Protein AF-0000000085069974 (afdb_homodimer)

Structure (mmCIF, N/CA/C/O backbone):
data_AF-0000000085069974-model_v1
#
loop_
_entity.id
_entity.type
_entity.pdbx_description
1 polymer 'Uncharacterized protein'
#
loop_
_atom_site.group_PDB
_atom_site.id
_atom_site.type_symbol
_atom_site.label_atom_id
_atom_site.label_alt_id
_atom_site.label_comp_id
_atom_site.label_asym_id
_atom_site.label_entity_id
_atom_site.label_seq_id
_atom_site.pdbx_PDB_ins_code
_atom_site.Cartn_x
_atom_site.Cartn_y
_atom_site.Cartn_z
_atom_site.occupancy
_atom_site.B_iso_or_equiv
_atom_site.auth_seq_id
_atom_site.auth_comp_id
_atom_site.auth_asym_id
_atom_site.auth_atom_id
_atom_site.pdbx_PDB_model_num
ATOM 1 N N . MET A 1 1 ? -1.289 39.031 29.688 1 65.44 1 MET A N 1
ATOM 2 C CA . MET A 1 1 ? -0.227 38.031 29.734 1 65.44 1 MET A CA 1
ATOM 3 C C . MET A 1 1 ? -0.723 36.688 29.203 1 65.44 1 MET A C 1
ATOM 5 O O . MET A 1 1 ? -0.071 36.062 28.359 1 65.44 1 MET A O 1
ATOM 9 N N . GLU A 1 2 ? -1.969 36.312 29.562 1 71.94 2 GLU A N 1
ATOM 10 C CA . GLU A 1 2 ? -2.555 35.031 29.141 1 71.94 2 GLU A CA 1
ATOM 11 C C . GLU A 1 2 ? -2.896 35.062 27.656 1 71.94 2 GLU A C 1
ATOM 13 O O . GLU A 1 2 ? -2.66 34.094 26.953 1 71.94 2 GLU A O 1
ATOM 18 N N . ASN A 1 3 ? -3.197 36.219 27.156 1 76.94 3 ASN A N 1
ATOM 19 C CA . ASN A 1 3 ? -3.564 36.344 25.75 1 76.94 3 ASN A CA 1
ATOM 20 C C . ASN A 1 3 ? -2.35 36.219 24.828 1 76.94 3 ASN A C 1
ATOM 22 O O . ASN A 1 3 ? -2.43 35.625 23.766 1 76.94 3 ASN A O 1
ATOM 26 N N . THR A 1 4 ? -1.248 36.75 25.344 1 77 4 THR A N 1
ATOM 27 C CA . THR A 1 4 ? -0.024 36.688 24.547 1 77 4 THR A CA 1
ATOM 28 C C . THR A 1 4 ? 0.434 35.25 24.375 1 77 4 THR A C 1
ATOM 30 O O . THR A 1 4 ? 0.85 34.844 23.297 1 77 4 THR A O 1
ATOM 33 N N . THR A 1 5 ? 0.25 34.5 25.453 1 84.81 5 THR A N 1
ATOM 34 C CA . THR A 1 5 ? 0.654 33.094 25.422 1 84.81 5 THR A CA 1
ATOM 35 C C . THR A 1 5 ? -0.216 32.312 24.438 1 84.81 5 THR A C 1
ATOM 37 O O . THR A 1 5 ? 0.28 31.453 23.719 1 84.81 5 THR A O 1
ATOM 40 N N . MET A 1 6 ? -1.473 32.719 24.406 1 87.94 6 MET A N 1
ATOM 41 C CA . MET A 1 6 ? -2.404 32 23.516 1 87.94 6 MET A CA 1
ATOM 42 C C . MET A 1 6 ? -2.105 32.312 22.062 1 87.94 6 MET A C 1
ATOM 44 O O . MET A 1 6 ? -2.135 31.422 21.203 1 87.94 6 MET A O 1
ATOM 48 N N . ILE A 1 7 ? -1.751 33.531 21.781 1 90.56 7 ILE A N 1
ATOM 49 C CA . ILE A 1 7 ? -1.444 33.938 20.406 1 90.56 7 ILE A CA 1
ATOM 50 C C . ILE A 1 7 ? -0.107 33.344 19.984 1 90.56 7 ILE A C 1
ATOM 52 O O . ILE A 1 7 ? 0.069 32.938 18.828 1 90.56 7 ILE A O 1
ATOM 56 N N . GLU A 1 8 ? 0.816 33.25 20.906 1 89.31 8 GLU A N 1
ATOM 57 C CA . GLU A 1 8 ? 2.084 32.594 20.641 1 89.31 8 GLU A CA 1
ATOM 58 C C . GLU A 1 8 ? 1.865 31.125 20.266 1 89.31 8 GLU A C 1
ATOM 60 O O . GLU A 1 8 ? 2.547 30.594 19.391 1 89.31 8 GLU A O 1
ATOM 65 N N . ARG A 1 9 ? 0.896 30.516 20.938 1 90.88 9 ARG A N 1
ATOM 66 C CA . ARG A 1 9 ? 0.546 29.125 20.641 1 90.88 9 ARG A CA 1
ATOM 67 C C . ARG A 1 9 ? -0.002 29 19.219 1 90.88 9 ARG A C 1
ATOM 69 O O . ARG A 1 9 ? 0.338 28.062 18.5 1 90.88 9 ARG A O 1
ATOM 76 N N . ILE A 1 10 ? -0.784 29.938 18.875 1 94.5 10 ILE A N 1
ATOM 77 C CA . ILE A 1 10 ? -1.371 29.922 17.531 1 94.5 10 ILE A CA 1
ATOM 78 C C . ILE A 1 10 ? -0.278 30.125 16.5 1 94.5 10 ILE A C 1
ATOM 80 O O . ILE A 1 10 ? -0.285 29.484 15.445 1 94.5 10 ILE A O 1
ATOM 84 N N . SER A 1 11 ? 0.684 30.984 16.812 1 92.88 11 SER A N 1
ATOM 85 C CA . SER A 1 11 ? 1.822 31.203 15.93 1 92.88 11 SER A CA 1
ATOM 86 C C . SER A 1 11 ? 2.645 29.922 15.766 1 92.88 11 SER A C 1
ATOM 88 O O . SER A 1 11 ? 3.062 29.594 14.656 1 92.88 11 SER A O 1
ATOM 90 N N . LYS A 1 12 ? 2.816 29.203 16.844 1 90.06 12 LYS A N 1
ATOM 91 C CA . LYS A 1 12 ? 3.543 27.938 16.812 1 90.06 12 LYS A CA 1
ATOM 92 C C . LYS A 1 12 ? 2.785 26.906 15.984 1 90.06 12 LYS A C 1
ATOM 94 O O . LYS A 1 12 ? 3.395 26.109 15.266 1 90.06 12 LYS A O 1
ATOM 99 N N . ALA A 1 13 ? 1.479 26.922 16.141 1 93.62 13 ALA A N 1
ATOM 100 C CA . ALA A 1 13 ? 0.657 26 15.352 1 93.62 13 ALA A CA 1
ATOM 101 C C . ALA A 1 13 ? 0.791 26.297 13.867 1 93.62 13 ALA A C 1
ATOM 103 O O . ALA A 1 13 ? 0.825 25.375 13.039 1 93.62 13 ALA A O 1
ATOM 104 N N . TYR A 1 14 ? 0.871 27.594 13.484 1 95.12 14 TYR A N 1
ATOM 105 C CA . TYR A 1 14 ? 1.06 27.969 12.094 1 95.12 14 TYR A CA 1
ATOM 106 C 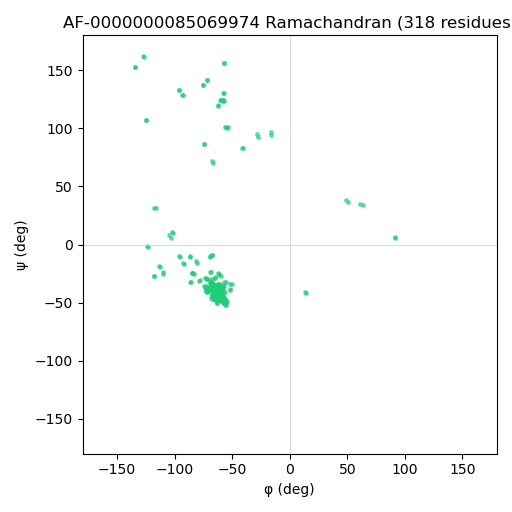C . TYR A 1 14 ? 2.367 27.391 11.547 1 95.12 14 TYR A C 1
ATOM 108 O O . TYR A 1 14 ? 2.393 26.812 10.461 1 95.12 14 TYR A O 1
ATOM 116 N N . ASP A 1 15 ? 3.424 27.562 12.305 1 93.88 15 ASP A N 1
ATOM 117 C CA . ASP A 1 15 ? 4.707 26.984 11.914 1 93.88 15 ASP A CA 1
ATOM 118 C C . ASP A 1 15 ? 4.602 25.469 11.766 1 93.88 15 ASP A C 1
ATOM 120 O O . ASP A 1 15 ? 5.215 24.875 10.875 1 93.88 15 ASP A O 1
ATOM 124 N N . GLY A 1 16 ? 3.848 24.844 12.688 1 93.75 16 GLY A N 1
ATOM 125 C CA . GLY A 1 16 ? 3.604 23.406 12.586 1 93.75 16 GLY A CA 1
ATOM 126 C C . GLY A 1 16 ? 2.941 23.016 11.281 1 93.75 16 GLY A C 1
ATOM 127 O O . GLY A 1 16 ? 3.229 21.938 10.742 1 93.75 16 GLY A O 1
ATOM 128 N N . GLU A 1 17 ? 2.029 23.812 10.75 1 96.19 17 GLU A N 1
ATOM 129 C CA . GLU A 1 17 ? 1.398 23.516 9.469 1 96.19 17 GLU A CA 1
ATOM 130 C C . GLU A 1 17 ? 2.42 23.531 8.328 1 96.19 17 GLU A C 1
ATOM 132 O O . GLU A 1 17 ? 2.402 22.656 7.461 1 96.19 17 GLU A O 1
ATOM 137 N N . ILE A 1 18 ? 3.334 24.594 8.328 1 94.38 18 ILE A N 1
ATOM 138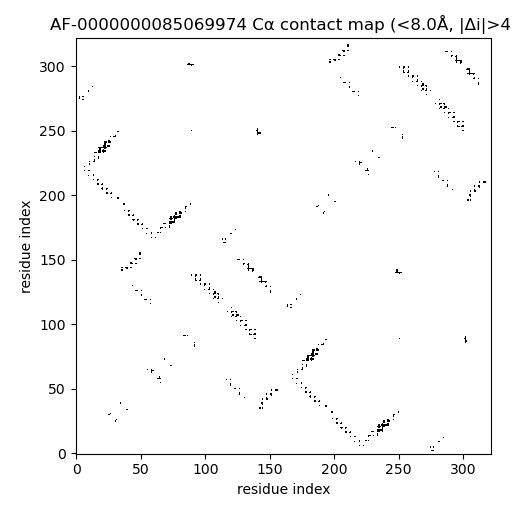 C CA . ILE A 1 18 ? 4.379 24.672 7.316 1 94.38 18 ILE A CA 1
ATOM 139 C C . ILE A 1 18 ? 5.246 23.422 7.371 1 94.38 18 ILE A C 1
ATOM 141 O O . ILE A 1 18 ? 5.559 22.828 6.332 1 94.38 18 ILE A O 1
ATOM 145 N N . TYR A 1 19 ? 5.586 22.984 8.602 1 94.19 19 TYR A N 1
ATOM 146 C CA . TYR A 1 19 ? 6.297 21.734 8.82 1 94.19 19 TYR A CA 1
ATOM 147 C C . TYR A 1 19 ? 5.52 20.562 8.234 1 94.19 19 TYR A C 1
ATOM 149 O O . TYR A 1 19 ? 6.078 19.734 7.496 1 94.19 19 TYR A O 1
ATOM 157 N N . GLY A 1 20 ? 4.207 20.469 8.586 1 94.19 20 GLY A N 1
ATOM 158 C CA . GLY A 1 20 ? 3.375 19.375 8.117 1 94.19 20 GLY A CA 1
ATOM 159 C C . GLY A 1 20 ? 3.256 19.312 6.609 1 94.19 20 GLY A C 1
ATOM 160 O O . GLY A 1 20 ? 3.316 18.234 6.016 1 94.19 20 GLY A O 1
ATOM 161 N N . ILE A 1 21 ? 3.074 20.438 5.914 1 93.5 21 ILE A N 1
ATOM 162 C CA . ILE A 1 21 ? 2.99 20.516 4.457 1 93.5 21 ILE A CA 1
ATOM 163 C C . ILE A 1 21 ? 4.246 19.906 3.838 1 93.5 21 ILE A C 1
ATOM 165 O O . ILE A 1 21 ? 4.156 19.062 2.951 1 93.5 21 ILE A O 1
ATOM 169 N N . SER A 1 22 ? 5.395 20.312 4.293 1 89.19 22 SER A N 1
ATOM 170 C CA . SER A 1 22 ? 6.648 19.812 3.752 1 89.19 22 SER A CA 1
ATOM 171 C C . SER A 1 22 ? 6.809 18.312 4.043 1 89.19 22 SER A C 1
ATOM 173 O O . SER A 1 22 ? 7.234 17.547 3.174 1 89.19 22 SER A O 1
ATOM 175 N N . PHE A 1 23 ? 6.512 17.922 5.301 1 91.06 23 PHE A N 1
ATOM 176 C CA . PHE A 1 23 ? 6.625 16.547 5.762 1 91.06 23 PHE A CA 1
ATOM 177 C C . PHE A 1 23 ? 5.82 15.602 4.863 1 91.06 23 PHE A C 1
ATOM 179 O O . PHE A 1 23 ? 6.367 14.656 4.305 1 91.06 23 PHE A O 1
ATOM 186 N N . PHE A 1 24 ? 4.516 15.93 4.566 1 85.12 24 PHE A N 1
ATOM 187 C CA . PHE A 1 24 ? 3.654 15.062 3.773 1 85.12 24 PHE A CA 1
ATOM 188 C C . PHE A 1 24 ? 3.965 15.203 2.287 1 85.12 24 PHE A C 1
ATOM 190 O O . PHE A 1 24 ? 3.83 14.25 1.524 1 85.12 24 PHE A O 1
ATOM 197 N N . SER A 1 25 ? 4.395 16.422 1.884 1 80.75 25 SER A N 1
ATOM 198 C CA . SER A 1 25 ? 4.789 16.594 0.489 1 80.75 25 SER A CA 1
ATOM 199 C C . SER A 1 25 ? 5.961 15.68 0.126 1 80.75 25 SER A C 1
ATOM 201 O O . SER A 1 25 ? 6.039 15.18 -0.997 1 80.75 25 SER A O 1
ATOM 203 N N . TYR A 1 26 ? 6.832 15.445 1.062 1 79.38 26 TYR A N 1
ATOM 204 C CA . TYR A 1 26 ? 7.949 14.547 0.8 1 79.38 26 TYR A CA 1
ATOM 205 C C . TYR A 1 26 ? 7.461 13.125 0.533 1 79.38 26 TYR A C 1
ATOM 207 O O . TYR A 1 26 ? 7.922 12.469 -0.405 1 79.38 26 TYR A O 1
ATOM 215 N N . PHE A 1 27 ? 6.59 12.688 1.394 1 76.12 27 PHE A N 1
ATOM 216 C CA . PHE A 1 27 ? 6.035 11.359 1.16 1 76.12 27 PHE A CA 1
ATOM 217 C C . PHE A 1 27 ? 5.34 11.289 -0.195 1 76.12 27 PHE A C 1
ATOM 219 O O . PHE A 1 27 ? 5.48 10.305 -0.921 1 76.12 27 PHE A O 1
ATOM 226 N N . ASP A 1 28 ? 4.5 12.328 -0.454 1 75.81 28 ASP A N 1
ATOM 227 C CA . ASP A 1 28 ? 3.771 12.367 -1.719 1 75.81 28 ASP A CA 1
ATOM 228 C C . ASP A 1 28 ? 4.719 12.188 -2.902 1 75.81 28 ASP A C 1
ATOM 230 O O . ASP A 1 28 ? 4.383 11.5 -3.873 1 75.81 28 ASP A O 1
ATOM 234 N N . LYS A 1 29 ? 5.801 12.758 -2.779 1 70.5 29 LYS A N 1
ATOM 235 C CA . LYS A 1 29 ? 6.738 12.758 -3.898 1 70.5 29 LYS A CA 1
ATOM 236 C C . LYS A 1 29 ? 7.602 11.5 -3.898 1 70.5 29 LYS A C 1
ATOM 238 O O . LYS A 1 29 ? 8.008 11.023 -4.961 1 70.5 29 LYS A O 1
ATOM 243 N N . ASN A 1 30 ? 7.824 11.078 -2.695 1 66.44 30 ASN A N 1
ATOM 244 C CA . ASN A 1 30 ? 8.914 10.109 -2.629 1 66.44 30 ASN A CA 1
ATOM 245 C C . ASN A 1 30 ? 8.43 8.75 -2.125 1 66.44 30 ASN A C 1
ATOM 247 O O . ASN A 1 30 ? 9.125 7.746 -2.266 1 66.44 30 ASN A O 1
ATOM 251 N N . TYR A 1 31 ? 7.281 9.07 -1.313 1 57.66 31 TYR A N 1
ATOM 252 C CA . TYR A 1 31 ? 6.82 7.773 -0.819 1 57.66 31 TYR A CA 1
ATOM 253 C C . TYR A 1 31 ? 6.117 6.988 -1.92 1 57.66 31 TYR A C 1
ATOM 255 O O . TYR A 1 31 ? 5.152 7.473 -2.516 1 57.66 31 TYR A O 1
ATOM 263 N N . GLN A 1 32 ? 6.633 6.395 -2.576 1 47.91 32 GLN A N 1
ATOM 264 C CA . GLN A 1 32 ? 6.031 5.477 -3.541 1 47.91 32 GLN A CA 1
ATOM 265 C C . GLN A 1 32 ? 5.336 4.316 -2.838 1 47.91 32 GLN A C 1
ATOM 267 O O . GLN A 1 32 ? 5.961 3.588 -2.062 1 47.91 32 GLN A O 1
ATOM 272 N N . LEU A 1 33 ? 4.195 4.824 -2.254 1 48.12 33 LEU A N 1
ATOM 273 C CA . LEU A 1 33 ? 3.572 3.541 -1.945 1 48.12 33 LEU A CA 1
ATOM 274 C C . LEU A 1 33 ? 4.02 2.469 -2.932 1 48.12 33 LEU A C 1
ATOM 276 O O . LEU A 1 33 ? 4.113 2.725 -4.137 1 48.12 33 LEU A O 1
ATOM 280 N N . THR A 1 34 ? 4.836 1.821 -2.688 1 41.12 34 THR A N 1
ATOM 281 C CA . THR A 1 34 ? 5.473 0.792 -3.498 1 41.12 34 THR A CA 1
ATOM 282 C C . THR A 1 34 ? 4.59 0.409 -4.684 1 41.12 34 THR A C 1
ATOM 284 O O . THR A 1 34 ? 3.416 0.078 -4.504 1 41.12 34 THR A O 1
ATOM 287 N N . ALA A 1 35 ? 4.605 0.886 -5.953 1 41.84 35 ALA A N 1
ATOM 288 C CA . ALA A 1 35 ? 4.969 0.303 -7.238 1 41.84 35 ALA A CA 1
ATOM 289 C C . ALA A 1 35 ? 5.098 -1.214 -7.141 1 41.84 35 ALA A C 1
ATOM 291 O O . ALA A 1 35 ? 4.812 -1.933 -8.102 1 41.84 35 ALA A O 1
ATOM 292 N N . SER A 1 36 ? 5.688 -1.508 -6.023 1 44.94 36 SER A N 1
ATOM 293 C CA . SER A 1 36 ? 6.012 -2.883 -5.66 1 44.94 36 SER A CA 1
ATOM 294 C C . SER A 1 36 ? 4.793 -3.789 -5.773 1 44.94 36 SER A C 1
ATOM 296 O O . SER A 1 36 ? 4.898 -4.934 -6.223 1 44.94 36 SER A O 1
ATOM 298 N N . SER A 1 37 ? 3.637 -2.998 -5.41 1 52.41 37 SER A N 1
ATOM 299 C CA . SER A 1 37 ? 2.523 -3.932 -5.535 1 52.41 37 SER A CA 1
ATOM 300 C C . SER A 1 37 ? 2.23 -4.25 -7 1 52.41 37 SER A C 1
ATOM 302 O O . SER A 1 37 ? 2.02 -5.41 -7.355 1 52.41 37 SER A O 1
ATOM 304 N N . LYS A 1 38 ? 2.312 -3.082 -7.82 1 57.41 38 LYS A N 1
ATOM 305 C CA . LYS A 1 38 ? 2.053 -3.393 -9.219 1 57.41 38 LYS A CA 1
ATOM 306 C C . LYS A 1 38 ? 3.111 -4.34 -9.781 1 57.41 38 LYS A C 1
ATOM 308 O O . LYS A 1 38 ? 2.783 -5.316 -10.453 1 57.41 38 LYS A O 1
ATOM 313 N N . THR A 1 39 ? 4.266 -3.936 -9.367 1 68 39 THR A N 1
ATOM 314 C CA . THR A 1 39 ? 5.309 -4.824 -9.875 1 68 39 THR A CA 1
ATOM 315 C C . THR A 1 39 ? 5.227 -6.191 -9.203 1 68 39 THR A C 1
ATOM 317 O O . THR A 1 39 ? 5.598 -7.203 -9.797 1 68 39 THR A O 1
ATOM 320 N N . LEU A 1 40 ? 4.66 -6.188 -8.086 1 80.19 40 LEU A N 1
ATOM 321 C CA . LEU A 1 40 ? 4.531 -7.457 -7.375 1 80.19 40 LEU A CA 1
ATOM 322 C C . LEU A 1 40 ? 3.572 -8.391 -8.102 1 80.19 40 LEU A C 1
ATOM 324 O O . LEU A 1 40 ? 3.904 -9.547 -8.359 1 80.19 40 LEU A O 1
ATOM 328 N N . TRP A 1 41 ? 2.396 -7.816 -8.492 1 82.62 41 TRP A N 1
ATOM 329 C CA . TRP A 1 41 ? 1.426 -8.641 -9.195 1 82.62 41 TRP A CA 1
ATOM 330 C C . TRP A 1 41 ? 1.985 -9.117 -10.531 1 82.62 41 TRP A C 1
ATOM 332 O O . TRP A 1 41 ? 1.84 -10.289 -10.891 1 82.62 41 TRP A O 1
ATOM 342 N N . GLU A 1 42 ? 2.67 -8.203 -11.148 1 82.38 42 GLU A N 1
ATOM 343 C CA . GLU A 1 42 ? 3.281 -8.562 -12.422 1 82.38 42 GLU A CA 1
ATOM 344 C C . GLU A 1 42 ? 4.316 -9.672 -12.25 1 82.38 42 GLU A C 1
ATOM 346 O O . GLU A 1 42 ? 4.383 -10.602 -13.062 1 82.38 42 GLU A O 1
ATOM 351 N N . THR A 1 43 ? 5.078 -9.578 -11.258 1 86.69 43 THR A N 1
ATOM 352 C CA . THR A 1 43 ? 6.105 -10.578 -11 1 86.69 43 THR A CA 1
ATOM 353 C C . THR A 1 43 ? 5.48 -11.914 -10.602 1 86.69 43 THR A C 1
ATOM 355 O O . THR A 1 43 ? 5.957 -12.977 -11 1 86.69 43 THR A O 1
ATOM 358 N N . LEU A 1 44 ? 4.391 -11.859 -9.82 1 91.38 44 LEU A N 1
ATOM 359 C CA . LEU A 1 44 ? 3.66 -13.07 -9.461 1 91.38 44 LEU A CA 1
ATOM 360 C C . LEU A 1 44 ? 3.105 -13.758 -10.703 1 91.38 44 LEU A C 1
ATOM 362 O O . LEU A 1 44 ? 3.213 -14.977 -10.844 1 91.38 44 LEU A O 1
ATOM 366 N N . ILE A 1 45 ? 2.574 -12.992 -11.617 1 89.88 45 ILE A N 1
ATOM 367 C CA . ILE A 1 45 ? 2.068 -13.516 -12.875 1 89.88 45 ILE A CA 1
ATOM 368 C C . ILE A 1 45 ? 3.209 -14.156 -13.664 1 89.88 45 ILE A C 1
ATOM 370 O O . ILE A 1 45 ? 3.049 -15.25 -14.227 1 89.88 45 ILE A O 1
ATOM 374 N N . GLN A 1 46 ? 4.332 -13.562 -13.641 1 90.25 46 GLN A N 1
ATOM 375 C CA . GLN A 1 46 ? 5.492 -14.086 -14.359 1 90.25 46 GLN A CA 1
ATOM 376 C C . GLN A 1 46 ? 5.953 -15.414 -13.766 1 90.25 46 GLN A C 1
ATOM 378 O O . GLN A 1 46 ? 6.336 -16.328 -14.5 1 90.25 46 GLN A O 1
ATOM 383 N N . VAL A 1 47 ? 5.945 -15.555 -12.477 1 94.06 47 VAL A N 1
ATOM 384 C CA . VAL A 1 47 ? 6.312 -16.812 -11.82 1 94.06 47 VAL A CA 1
ATOM 385 C C . VAL A 1 47 ? 5.375 -17.922 -12.281 1 94.06 47 VAL A C 1
ATOM 387 O O . VAL A 1 47 ? 5.828 -19.016 -12.648 1 94.06 47 VAL A O 1
ATOM 390 N N . GLU A 1 48 ? 4.059 -17.625 -12.297 1 94.38 48 GLU A N 1
ATOM 391 C CA . GLU A 1 48 ? 3.086 -18.625 -12.734 1 94.38 48 GLU A CA 1
ATOM 392 C C . GLU A 1 48 ? 3.289 -18.984 -14.203 1 94.38 48 GLU A C 1
ATOM 394 O O . GLU A 1 48 ? 3.271 -20.172 -14.57 1 94.38 48 GLU A O 1
ATOM 399 N N . THR A 1 49 ? 3.494 -18.016 -14.992 1 92.62 49 THR A N 1
ATOM 400 C CA . THR A 1 49 ? 3.648 -18.219 -16.422 1 92.62 49 THR A CA 1
ATOM 401 C C . THR A 1 49 ? 4.906 -19.031 -16.719 1 92.62 49 THR A C 1
ATOM 403 O O . THR A 1 49 ? 4.859 -19.984 -17.5 1 92.62 49 THR A O 1
ATOM 406 N N . LEU A 1 50 ? 6.004 -18.656 -16.109 1 93.69 50 LEU A N 1
ATOM 407 C CA . LEU A 1 50 ? 7.262 -19.375 -16.281 1 93.69 50 LEU A CA 1
ATOM 408 C C . LEU A 1 50 ? 7.113 -20.828 -15.852 1 93.69 50 LEU A C 1
ATOM 410 O O . LEU A 1 50 ? 7.586 -21.734 -16.547 1 93.69 50 LEU A O 1
ATOM 414 N N . THR A 1 51 ? 6.457 -21.078 -14.703 1 96.38 51 THR A N 1
ATOM 415 C CA . THR A 1 51 ? 6.273 -22.438 -14.195 1 96.38 51 THR A CA 1
ATOM 416 C C . THR A 1 51 ? 5.43 -23.266 -15.156 1 96.38 51 THR A C 1
ATOM 418 O O . THR A 1 51 ? 5.773 -24.406 -15.461 1 96.38 51 THR A O 1
ATOM 421 N N . ALA A 1 52 ? 4.332 -22.688 -15.703 1 94.31 52 ALA A N 1
ATOM 422 C CA . ALA A 1 52 ? 3.514 -23.391 -16.703 1 94.31 52 ALA A CA 1
ATOM 423 C C . ALA A 1 52 ? 4.34 -23.781 -17.922 1 94.31 52 ALA A C 1
ATOM 425 O O . ALA A 1 52 ? 4.309 -24.922 -18.359 1 94.31 52 ALA A O 1
ATOM 426 N N . ASP A 1 53 ? 5.082 -22.797 -18.375 1 92.62 53 ASP A N 1
ATOM 427 C CA . ASP A 1 53 ? 5.914 -23.016 -19.562 1 92.62 53 ASP A CA 1
ATOM 428 C C . ASP A 1 53 ? 6.895 -24.172 -19.344 1 92.62 53 ASP A C 1
ATOM 430 O O . ASP A 1 53 ? 7.117 -24.984 -20.234 1 92.62 53 ASP A O 1
ATOM 434 N N . LEU A 1 54 ? 7.469 -24.266 -18.141 1 95.12 54 LEU A N 1
ATOM 435 C CA . LEU A 1 54 ? 8.508 -25.234 -17.844 1 95.12 54 LEU A CA 1
ATOM 436 C C . LEU A 1 54 ? 7.906 -26.609 -17.531 1 95.12 54 LEU A C 1
ATOM 438 O O . LEU A 1 54 ? 8.609 -27.609 -17.562 1 95.12 54 LEU A O 1
ATOM 442 N N . ILE A 1 55 ? 6.562 -26.641 -17.281 1 94.94 55 ILE A N 1
ATOM 443 C CA . ILE A 1 55 ? 5.871 -27.891 -17.031 1 94.94 55 ILE A CA 1
ATOM 444 C C . ILE A 1 55 ? 5.488 -28.531 -18.375 1 94.94 55 ILE A C 1
ATOM 446 O O . ILE A 1 55 ? 5.438 -29.766 -18.484 1 94.94 55 ILE A O 1
ATOM 450 N N . GLU A 1 56 ? 5.352 -27.766 -19.406 1 92.69 56 GLU A N 1
ATOM 451 C CA . GLU A 1 56 ? 4.781 -28.203 -20.672 1 92.69 56 GLU A CA 1
ATOM 452 C C . GLU A 1 56 ? 5.629 -29.297 -21.312 1 92.69 56 GLU A C 1
ATOM 454 O O . GLU A 1 56 ? 5.098 -30.312 -21.781 1 92.69 56 GLU A O 1
ATOM 459 N N . PRO A 1 57 ? 7 -29.203 -21.328 1 94.44 57 PRO A N 1
ATOM 460 C CA . PRO A 1 57 ? 7.801 -30.266 -21.938 1 94.44 57 PRO A CA 1
ATOM 461 C C . PRO A 1 57 ? 7.574 -31.625 -21.281 1 94.44 57 PRO A C 1
ATOM 463 O O . PRO A 1 57 ? 7.559 -32.656 -21.969 1 94.44 57 PRO A O 1
ATOM 466 N N . THR A 1 58 ? 7.375 -31.656 -19.938 1 93.38 58 THR A N 1
ATOM 467 C CA . THR A 1 58 ? 7.105 -32.906 -19.25 1 93.38 58 THR A CA 1
ATOM 468 C C . THR A 1 58 ? 5.766 -33.5 -19.688 1 93.38 58 THR A C 1
ATOM 470 O O . THR A 1 58 ? 5.66 -34.688 -19.953 1 93.38 58 THR A O 1
ATOM 473 N N . LEU A 1 59 ? 4.719 -32.688 -19.812 1 93.25 59 LEU A N 1
ATOM 474 C CA . LEU A 1 59 ? 3.412 -33.156 -20.25 1 93.25 59 LEU A CA 1
ATOM 475 C C . LEU A 1 59 ? 3.473 -33.656 -21.703 1 93.25 59 LEU A C 1
ATOM 477 O O . LEU A 1 59 ? 2.902 -34.719 -22.016 1 93.25 59 LEU A O 1
ATOM 481 N N . ASN A 1 60 ? 4.207 -32.938 -22.531 1 93.5 60 ASN A N 1
ATOM 482 C CA . ASN A 1 60 ? 4.379 -33.344 -23.922 1 93.5 60 ASN A CA 1
ATOM 483 C C . ASN A 1 60 ? 5.078 -34.688 -24.016 1 93.5 60 ASN A C 1
ATOM 485 O O . ASN A 1 60 ? 4.652 -35.562 -24.781 1 93.5 60 ASN A O 1
ATOM 489 N N . SER A 1 61 ? 6.199 -34.906 -23.266 1 95.5 61 SER A N 1
ATOM 490 C CA . SER A 1 61 ? 6.98 -36.125 -23.328 1 95.5 61 SER A CA 1
ATOM 491 C C . SER A 1 61 ? 6.148 -37.344 -22.922 1 95.5 61 SER A C 1
ATOM 493 O O . SER A 1 61 ? 6.395 -38.469 -23.375 1 95.5 61 SER A O 1
ATOM 495 N N . HIS A 1 62 ? 5.137 -37.094 -22.125 1 93.56 62 HIS A N 1
ATOM 496 C CA . HIS A 1 62 ? 4.281 -38.188 -21.656 1 93.56 62 HIS A CA 1
ATOM 497 C C . HIS A 1 62 ? 2.951 -38.188 -22.391 1 93.56 62 HIS A C 1
ATOM 499 O O . HIS A 1 62 ? 2.027 -38.906 -22.016 1 93.56 62 HIS A O 1
ATOM 505 N N . GLN A 1 63 ? 2.822 -37.344 -23.422 1 93.81 63 GLN A N 1
ATOM 506 C CA . GLN A 1 63 ? 1.67 -37.281 -24.312 1 93.81 63 GLN A CA 1
ATOM 507 C C . GLN A 1 63 ? 0.396 -36.938 -23.547 1 93.81 63 GLN A C 1
ATOM 509 O O . GLN A 1 63 ? -0.656 -37.531 -23.781 1 93.81 63 GLN A O 1
ATOM 514 N N . VAL A 1 64 ? 0.549 -36.094 -22.516 1 89.94 64 VAL A N 1
ATOM 515 C CA . VAL A 1 64 ? -0.591 -35.594 -21.766 1 89.94 64 VAL A CA 1
ATOM 516 C C . VAL A 1 64 ? -1.048 -34.25 -22.344 1 89.94 64 VAL A C 1
ATOM 518 O O . VAL A 1 64 ? -0.239 -33.344 -22.531 1 89.94 64 VAL A O 1
ATOM 521 N N . GLN A 1 65 ? -2.365 -34.125 -22.656 1 91.31 65 GLN A N 1
ATOM 522 C CA . GLN A 1 65 ? -2.93 -32.906 -23.203 1 91.31 65 GLN A CA 1
ATOM 523 C C . GLN A 1 65 ? -3.08 -31.844 -22.109 1 91.31 65 GLN A C 1
ATOM 525 O O . GLN A 1 65 ? -3.426 -32.156 -20.969 1 91.31 65 GLN A O 1
ATOM 530 N N . TYR A 1 66 ? -2.74 -30.672 -22.422 1 91.25 66 TYR A N 1
ATOM 531 C CA . TYR A 1 66 ? -2.93 -29.531 -21.547 1 91.25 66 TYR A CA 1
ATOM 532 C C . TYR A 1 66 ? -3.52 -28.344 -22.312 1 91.25 66 TYR A C 1
ATOM 534 O O . TYR A 1 66 ? -3.467 -28.312 -23.547 1 91.25 66 TYR A O 1
ATOM 542 N N . ASP A 1 67 ? -4.258 -27.469 -21.594 1 90.81 67 ASP A N 1
ATOM 543 C CA . ASP A 1 67 ? -4.93 -26.312 -22.188 1 90.81 67 ASP A CA 1
ATOM 544 C C . ASP A 1 67 ? -4.512 -25.016 -21.484 1 90.81 67 ASP A C 1
ATOM 546 O O . ASP A 1 67 ? -4.934 -24.766 -20.359 1 90.81 67 ASP A O 1
ATOM 550 N N . SER A 1 68 ? -3.689 -24.203 -22.172 1 89.5 68 SER A N 1
ATOM 551 C CA . SER A 1 68 ? -3.24 -22.922 -21.625 1 89.5 68 SER A CA 1
ATOM 552 C C . SER A 1 68 ? -4.387 -21.922 -21.547 1 89.5 68 SER A C 1
ATOM 554 O O . SER A 1 68 ? -4.266 -20.891 -20.891 1 89.5 68 SER A O 1
ATOM 556 N N . ASN A 1 69 ? -5.508 -22.234 -22.125 1 88.88 69 ASN A N 1
ATOM 557 C CA . ASN A 1 69 ? -6.711 -21.406 -22.078 1 88.88 69 ASN A CA 1
ATOM 558 C C . ASN A 1 69 ? -7.859 -22.125 -21.391 1 88.88 69 ASN A C 1
ATOM 560 O O . ASN A 1 69 ? -9.008 -22.031 -21.828 1 88.88 69 ASN A O 1
ATOM 564 N N . ASN A 1 70 ? -7.508 -22.969 -20.453 1 90.38 70 ASN A N 1
ATOM 565 C CA . ASN A 1 70 ? -8.523 -23.672 -19.672 1 90.38 70 ASN A CA 1
ATOM 566 C C . ASN A 1 70 ? -9.484 -22.688 -19 1 90.38 70 ASN A C 1
ATOM 568 O O . ASN A 1 70 ? -9.156 -22.094 -17.984 1 90.38 70 ASN A O 1
ATOM 572 N N . ALA A 1 71 ? -10.688 -22.5 -19.562 1 88.75 71 ALA A N 1
ATOM 573 C CA . ALA A 1 71 ? -11.672 -21.5 -19.141 1 88.75 71 ALA A CA 1
ATOM 574 C C . ALA A 1 71 ? -12.102 -21.719 -17.688 1 88.75 71 ALA A C 1
ATOM 576 O O . ALA A 1 71 ? -12.367 -20.766 -16.969 1 88.75 71 ALA A O 1
ATOM 577 N N . LEU A 1 72 ? -12.164 -22.984 -17.297 1 91.31 72 LEU A N 1
ATOM 578 C CA . LEU A 1 72 ? -12.562 -23.281 -15.93 1 91.31 72 LEU A CA 1
ATOM 579 C C . LEU A 1 72 ? -11.57 -22.703 -14.93 1 91.31 72 LEU A C 1
ATOM 581 O O . LEU A 1 72 ? -11.961 -22.094 -13.93 1 91.31 72 LEU A O 1
ATOM 585 N N . MET A 1 73 ? -10.25 -22.906 -15.18 1 90.94 73 MET A N 1
ATOM 586 C CA . MET A 1 73 ? -9.203 -22.422 -14.281 1 90.94 73 MET A CA 1
ATOM 587 C C . MET A 1 73 ? -9.117 -20.891 -14.328 1 90.94 73 MET A C 1
ATOM 589 O O . MET A 1 73 ? -8.938 -20.25 -13.297 1 90.94 73 MET A O 1
ATOM 593 N N . ILE A 1 74 ? -9.281 -20.297 -15.539 1 89.75 74 ILE A N 1
ATOM 594 C CA . ILE A 1 74 ? -9.242 -18.859 -15.703 1 89.75 74 ILE A CA 1
ATOM 595 C C . ILE A 1 74 ? -10.398 -18.219 -14.93 1 89.75 74 ILE A C 1
ATOM 597 O O . ILE A 1 74 ? -10.188 -17.297 -14.141 1 89.75 74 ILE A O 1
ATOM 601 N N . ASN A 1 75 ? -11.578 -18.734 -15.062 1 88.19 75 ASN A N 1
ATOM 602 C CA . ASN A 1 75 ? -12.742 -18.188 -14.375 1 88.19 75 ASN A CA 1
ATOM 603 C C . ASN A 1 75 ? -12.641 -18.344 -12.867 1 88.19 75 ASN A C 1
ATOM 605 O O . ASN A 1 75 ? -12.984 -17.438 -12.109 1 88.19 75 ASN A O 1
ATOM 609 N N . LYS A 1 76 ? -12.219 -19.484 -12.461 1 90 76 LYS A N 1
ATOM 610 C CA . LYS A 1 76 ? -12.07 -19.734 -11.023 1 90 76 LYS A CA 1
ATOM 611 C C . LYS A 1 76 ? -11.062 -18.766 -10.406 1 90 76 LYS A C 1
ATOM 613 O O . LYS A 1 76 ? -11.289 -18.234 -9.32 1 90 76 LYS A O 1
ATOM 618 N N . GLY A 1 77 ? -9.828 -18.578 -11.117 1 90 77 GLY A N 1
ATOM 619 C CA . GLY A 1 77 ? -8.82 -17.656 -10.633 1 90 77 GLY A CA 1
ATOM 620 C C . GLY A 1 77 ? -9.336 -16.234 -10.469 1 90 77 GLY A C 1
ATOM 621 O O . GLY A 1 77 ? -9.133 -15.617 -9.422 1 90 77 GLY A O 1
ATOM 622 N N . SER A 1 78 ? -10.039 -15.734 -11.43 1 85.38 78 SER A N 1
ATOM 623 C CA . SER A 1 78 ? -10.586 -14.383 -11.383 1 85.38 78 SER A CA 1
ATOM 624 C C . SER A 1 78 ? -11.641 -14.242 -10.297 1 85.38 78 SER A C 1
ATOM 626 O O . SER A 1 78 ? -11.648 -13.266 -9.547 1 85.38 78 SER A O 1
ATOM 628 N N . LYS A 1 79 ? -12.555 -15.195 -10.188 1 85.81 79 LYS A N 1
ATOM 629 C CA . LYS A 1 79 ? -13.633 -15.172 -9.203 1 85.81 79 LYS A CA 1
ATOM 630 C C . LYS A 1 79 ? -13.078 -15.172 -7.785 1 85.81 79 LYS A C 1
ATOM 632 O O . LYS A 1 79 ? -13.562 -14.438 -6.922 1 85.81 79 LYS A O 1
ATOM 637 N N . ASP A 1 80 ? -12.109 -16 -7.531 1 88 80 ASP A N 1
ATOM 638 C CA . ASP A 1 80 ? -11.531 -16.062 -6.195 1 88 80 ASP A CA 1
ATOM 639 C C . ASP A 1 80 ? -10.812 -14.766 -5.84 1 88 80 ASP A C 1
ATOM 641 O O . ASP A 1 80 ? -10.891 -14.297 -4.703 1 88 80 ASP A O 1
ATOM 645 N N . ALA A 1 81 ? -10.055 -14.148 -6.848 1 87 81 ALA A N 1
ATOM 646 C CA . ALA A 1 81 ? -9.383 -12.875 -6.605 1 87 81 ALA A CA 1
ATOM 647 C C . ALA A 1 81 ? -10.391 -11.781 -6.262 1 87 81 ALA A C 1
ATOM 649 O O . ALA A 1 81 ? -10.133 -10.93 -5.406 1 87 81 ALA A O 1
ATOM 650 N N . GLN A 1 82 ? -11.547 -11.789 -6.879 1 79.81 82 GLN A N 1
ATOM 651 C CA . GLN A 1 82 ? -12.586 -10.789 -6.68 1 79.81 82 GLN A CA 1
ATOM 652 C C . GLN A 1 82 ? -13.07 -10.773 -5.234 1 79.81 82 GLN A C 1
ATOM 654 O O . GLN A 1 82 ? -13.5 -9.734 -4.727 1 79.81 82 GLN A O 1
ATOM 659 N N . LYS A 1 83 ? -12.938 -11.875 -4.59 1 84.56 83 LYS A N 1
ATOM 660 C CA . LYS A 1 83 ? -13.375 -11.992 -3.203 1 84.56 83 LYS A CA 1
ATOM 661 C C . LYS A 1 83 ? -12.555 -11.086 -2.289 1 84.56 83 LYS A C 1
ATOM 663 O O . LYS A 1 83 ? -13.039 -10.633 -1.252 1 84.56 83 LYS A O 1
ATOM 668 N N . TRP A 1 84 ? -11.328 -10.859 -2.713 1 82.94 84 TRP A N 1
ATOM 669 C CA . TRP A 1 84 ? -10.438 -10.234 -1.745 1 82.94 84 TRP A CA 1
ATOM 670 C C . TRP A 1 84 ? -9.844 -8.945 -2.307 1 82.94 84 TRP A C 1
ATOM 672 O O . TRP A 1 84 ? -9.117 -8.234 -1.611 1 82.94 84 TRP A O 1
ATOM 682 N N . CYS A 1 85 ? -10.188 -8.609 -3.57 1 75.44 85 CYS A N 1
ATOM 683 C CA . CYS A 1 85 ? -9.547 -7.488 -4.254 1 75.44 85 CYS A CA 1
ATOM 684 C C . CYS A 1 85 ? -9.93 -6.168 -3.6 1 75.44 85 CYS A C 1
ATOM 686 O O . CYS A 1 85 ? -9.312 -5.133 -3.875 1 75.44 85 CYS A O 1
ATOM 688 N N . HIS A 1 86 ? -10.875 -6.164 -2.691 1 69.06 86 HIS A N 1
ATOM 689 C CA . HIS A 1 86 ? -11.32 -4.953 -2.006 1 69.06 86 HIS A CA 1
ATOM 690 C C . HIS A 1 86 ? -10.617 -4.789 -0.665 1 69.06 86 HIS A C 1
ATOM 692 O O . HIS A 1 86 ? -10.727 -3.746 -0.021 1 69.06 86 HIS A O 1
ATOM 698 N N . LEU A 1 87 ? -9.906 -5.82 -0.24 1 68.81 87 LEU A N 1
ATOM 699 C CA . LEU A 1 87 ? -9.281 -5.805 1.078 1 68.81 87 LEU A CA 1
ATOM 700 C C . LEU A 1 87 ? -8.094 -4.848 1.106 1 68.81 87 LEU A C 1
ATOM 702 O O . LEU A 1 87 ? -7.348 -4.746 0.128 1 68.81 87 LEU A O 1
ATOM 706 N N . PRO A 1 88 ? -7.984 -4.145 2.307 1 67.19 88 PRO A N 1
ATOM 707 C CA . PRO A 1 88 ? -6.723 -3.422 2.48 1 67.19 88 PRO A CA 1
ATOM 708 C C . PRO A 1 88 ? -5.504 -4.332 2.385 1 67.19 88 PRO A C 1
ATOM 710 O O . PRO A 1 88 ? -5.598 -5.531 2.67 1 67.19 88 PRO A O 1
ATOM 713 N N . TRP A 1 89 ? -4.457 -3.828 2.082 1 71.12 89 TRP A N 1
ATOM 714 C CA . TRP A 1 89 ? -3.256 -4.586 1.751 1 71.12 89 TRP A CA 1
ATOM 715 C C . TRP A 1 89 ? -2.885 -5.539 2.881 1 71.12 89 TRP A C 1
ATOM 717 O O . TRP A 1 89 ? -2.65 -6.727 2.648 1 71.12 89 TRP A O 1
ATOM 727 N N . ALA A 1 90 ? -2.889 -5.004 4.117 1 69.38 90 ALA A N 1
ATOM 728 C CA . ALA A 1 90 ? -2.48 -5.836 5.246 1 69.38 90 ALA A CA 1
ATOM 729 C C . ALA A 1 90 ? -3.396 -7.043 5.398 1 69.38 90 ALA A C 1
ATOM 731 O O . ALA A 1 90 ? -2.928 -8.164 5.617 1 69.38 90 ALA A O 1
ATOM 732 N N . GLU A 1 91 ? -4.664 -6.867 5.211 1 76.88 91 GLU A N 1
ATOM 733 C CA . GLU A 1 91 ? -5.633 -7.957 5.305 1 76.88 91 GLU A CA 1
ATOM 734 C C . GLU A 1 91 ? -5.531 -8.891 4.105 1 76.88 91 GLU 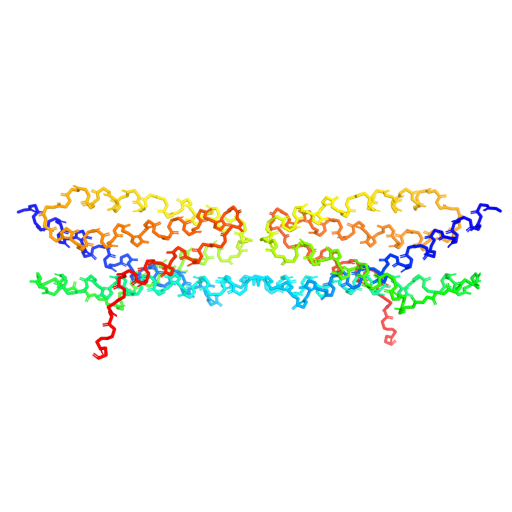A C 1
ATOM 736 O O . GLU A 1 91 ? -5.633 -10.109 4.254 1 76.88 91 GLU A O 1
ATOM 741 N N . LEU A 1 92 ? -5.332 -8.281 2.947 1 82.38 92 LEU A N 1
ATOM 742 C CA . LEU A 1 92 ? -5.184 -9.078 1.734 1 82.38 92 LEU A CA 1
ATOM 743 C C . LEU A 1 92 ? -3.975 -10 1.837 1 82.38 92 LEU A C 1
ATOM 745 O O . LEU A 1 92 ? -4.082 -11.195 1.566 1 82.38 92 LEU A O 1
ATOM 749 N N . VAL A 1 93 ? -2.85 -9.391 2.303 1 84 93 VAL A N 1
ATOM 750 C CA . VAL A 1 93 ? -1.618 -10.164 2.385 1 84 93 VAL A CA 1
ATOM 751 C C . VAL A 1 93 ? -1.794 -11.312 3.383 1 84 93 VAL A C 1
ATOM 753 O O . VAL A 1 93 ? -1.398 -12.445 3.111 1 84 93 VAL A O 1
ATOM 756 N N . GLU A 1 94 ? -2.426 -11.047 4.496 1 85.31 94 GLU A N 1
ATOM 757 C CA . GLU A 1 94 ? -2.697 -12.102 5.473 1 85.31 94 GLU A CA 1
ATOM 758 C C . GLU A 1 94 ? -3.566 -13.195 4.871 1 85.31 94 GLU A C 1
ATOM 760 O O . GLU A 1 94 ? -3.301 -14.383 5.07 1 85.31 94 GLU A O 1
ATOM 765 N N . THR A 1 95 ? -4.566 -12.82 4.156 1 89.25 95 THR A N 1
ATOM 766 C CA . THR A 1 95 ? -5.465 -13.766 3.492 1 89.25 95 THR A CA 1
ATOM 767 C C . THR A 1 95 ? -4.699 -14.617 2.484 1 89.25 95 THR A C 1
ATOM 769 O O . THR A 1 95 ? -4.848 -15.844 2.463 1 89.25 95 THR A O 1
ATOM 772 N N . LEU A 1 96 ? -3.838 -13.977 1.679 1 92.81 96 LEU A N 1
ATOM 773 C CA . LEU A 1 96 ? -3.084 -14.672 0.64 1 92.81 96 LEU A CA 1
ATOM 774 C C . LEU A 1 96 ? -2.064 -15.625 1.253 1 92.81 96 LEU A C 1
ATOM 776 O O . LEU A 1 96 ? -1.858 -16.734 0.747 1 92.81 96 LEU A O 1
ATOM 780 N N . VAL A 1 97 ? -1.428 -15.234 2.398 1 93 97 VAL A N 1
ATOM 781 C CA . VAL A 1 97 ? -0.503 -16.125 3.088 1 93 97 VAL A CA 1
ATOM 782 C C . VAL A 1 97 ? -1.231 -17.406 3.508 1 93 97 VAL A C 1
ATOM 784 O O . VAL A 1 97 ? -0.768 -18.516 3.227 1 93 97 VAL A O 1
ATOM 787 N N . ASN A 1 98 ? -2.383 -17.234 4.082 1 93.25 98 ASN A N 1
ATOM 788 C CA . ASN A 1 98 ? -3.158 -18.359 4.57 1 93.25 98 ASN A CA 1
ATOM 789 C C . ASN A 1 98 ? -3.686 -19.219 3.422 1 93.25 98 ASN A C 1
ATOM 791 O O . ASN A 1 98 ? -3.803 -20.438 3.555 1 93.25 98 ASN A O 1
ATOM 795 N N . TRP A 1 99 ? -3.979 -18.578 2.342 1 92 99 TRP A N 1
ATOM 796 C CA . TRP A 1 99 ? -4.523 -19.234 1.164 1 92 99 TRP A CA 1
ATOM 797 C C . TRP A 1 99 ? -3.453 -20.062 0.458 1 92 99 TRP A C 1
ATOM 799 O O . TRP A 1 99 ? -3.727 -21.156 -0.028 1 92 99 TRP A O 1
ATOM 809 N N . VAL A 1 100 ? -2.209 -19.578 0.396 1 94.19 100 VAL A N 1
ATOM 810 C CA . VAL A 1 100 ? -1.121 -20.188 -0.358 1 94.19 100 VAL A CA 1
ATOM 811 C C . VAL A 1 100 ? -0.47 -21.281 0.477 1 94.19 100 VAL A C 1
ATOM 813 O O . VAL A 1 100 ? 0.05 -22.266 -0.068 1 94.19 100 VAL A O 1
ATOM 816 N N . GLU A 1 101 ? -0.538 -21.25 1.807 1 94.31 101 GLU A N 1
ATOM 817 C CA . GLU A 1 101 ? 0.231 -22.109 2.703 1 94.31 101 GLU A CA 1
ATOM 818 C C . GLU A 1 101 ? -0.077 -23.578 2.457 1 94.31 101 GLU A C 1
ATOM 820 O O . GLU A 1 101 ? 0.836 -24.391 2.32 1 94.31 101 GLU A O 1
ATOM 825 N N . PRO A 1 102 ? -1.324 -23.984 2.336 1 94.69 102 PRO A N 1
ATOM 826 C CA . PRO A 1 102 ? -1.58 -25.406 2.113 1 94.69 102 PRO A CA 1
ATOM 827 C C . PRO A 1 102 ? -1.021 -25.906 0.784 1 94.69 102 PRO A C 1
ATOM 829 O O . PRO A 1 102 ? -0.608 -27.062 0.679 1 94.69 102 PRO A O 1
ATOM 832 N N . TYR A 1 103 ? -1.023 -25.125 -0.237 1 94 103 TYR A N 1
ATOM 833 C CA . TYR A 1 103 ? -0.471 -25.531 -1.527 1 94 103 TYR A CA 1
ATOM 834 C C . TYR A 1 103 ? 1.047 -25.641 -1.459 1 94 103 TYR A C 1
ATOM 836 O O . TYR A 1 103 ? 1.639 -26.516 -2.096 1 94 103 TYR A O 1
ATOM 844 N N . GLU A 1 104 ? 1.69 -24.734 -0.692 1 96.38 104 GLU A N 1
ATOM 845 C CA . GLU A 1 104 ? 3.133 -24.844 -0.49 1 96.38 104 GLU A CA 1
ATOM 846 C C . GLU A 1 104 ? 3.502 -26.172 0.149 1 96.38 104 GLU A C 1
ATOM 848 O O . GLU A 1 104 ? 4.406 -26.859 -0.326 1 96.38 104 GLU A O 1
ATOM 853 N N . LYS A 1 105 ? 2.779 -26.578 1.174 1 94.75 105 LYS A N 1
ATOM 854 C CA . LYS A 1 105 ? 3.025 -27.859 1.854 1 94.75 105 LYS A CA 1
ATOM 855 C C . LYS A 1 105 ? 2.756 -29.031 0.926 1 94.75 105 LYS A C 1
ATOM 857 O O . LYS A 1 105 ? 3.547 -29.984 0.867 1 94.75 105 LYS A O 1
ATOM 862 N N . LYS A 1 106 ? 1.671 -28.969 0.172 1 95.38 106 LYS A N 1
ATOM 863 C CA . LYS A 1 106 ? 1.28 -30.047 -0.746 1 95.38 106 LYS A CA 1
ATOM 864 C C . LYS A 1 106 ? 2.355 -30.281 -1.804 1 95.38 106 LYS A C 1
ATOM 866 O O . LYS A 1 106 ? 2.768 -31.422 -2.035 1 95.38 106 LYS A O 1
ATOM 871 N N . TYR A 1 107 ? 2.85 -29.219 -2.426 1 95.94 107 TYR A N 1
ATOM 872 C CA . TYR A 1 107 ? 3.785 -29.359 -3.535 1 95.94 107 TYR A CA 1
ATOM 873 C C . TYR A 1 107 ? 5.16 -29.781 -3.033 1 95.94 107 TYR A C 1
ATOM 875 O O . TYR A 1 107 ? 5.883 -30.516 -3.721 1 95.94 107 TYR A O 1
ATOM 883 N N . ARG A 1 108 ? 5.492 -29.391 -1.776 1 96.25 108 ARG A N 1
ATOM 884 C CA . ARG A 1 108 ? 6.723 -29.891 -1.182 1 96.25 108 ARG A CA 1
ATOM 885 C C . ARG A 1 108 ? 6.629 -31.391 -0.932 1 96.25 108 ARG A C 1
ATOM 887 O O . ARG A 1 108 ? 7.578 -32.125 -1.191 1 96.25 108 ARG A O 1
ATOM 894 N N . CYS A 1 109 ? 5.473 -31.828 -0.483 1 95.12 109 CYS A N 1
ATOM 895 C CA . CYS A 1 109 ? 5.25 -33.25 -0.292 1 95.12 109 CYS A CA 1
ATOM 896 C C . CYS A 1 109 ? 5.328 -34 -1.617 1 95.12 109 CYS A C 1
ATOM 898 O O . CYS A 1 109 ? 5.957 -35.062 -1.703 1 95.12 109 CYS A O 1
ATOM 900 N N . TRP A 1 110 ? 4.695 -33.438 -2.688 1 94.62 110 TRP A N 1
ATOM 901 C CA . TRP A 1 110 ? 4.754 -34.062 -4.012 1 94.62 110 TRP A CA 1
ATOM 902 C C . TRP A 1 110 ? 6.199 -34.219 -4.465 1 94.62 110 TRP A C 1
ATOM 904 O O . TRP A 1 110 ? 6.559 -35.25 -5.031 1 94.62 110 TRP A O 1
ATOM 914 N N . ALA A 1 111 ? 7 -33.188 -4.207 1 95.12 111 ALA A N 1
ATOM 915 C CA . ALA A 1 111 ? 8.406 -33.25 -4.605 1 95.12 111 ALA A CA 1
ATOM 916 C C . ALA A 1 111 ? 9.156 -34.344 -3.84 1 95.12 111 ALA A C 1
ATOM 918 O O . ALA A 1 111 ? 9.977 -35.062 -4.414 1 95.12 111 ALA A O 1
ATOM 919 N N . ASP A 1 112 ? 8.867 -34.5 -2.551 1 94.38 112 ASP A N 1
ATOM 920 C CA . ASP A 1 112 ? 9.516 -35.5 -1.709 1 94.38 112 ASP A CA 1
ATOM 921 C C . ASP A 1 112 ? 9.141 -36.938 -2.146 1 94.38 112 ASP A C 1
ATOM 923 O O . ASP A 1 112 ? 9.945 -37.844 -2.039 1 94.38 112 ASP A O 1
ATOM 927 N N . GLU A 1 113 ? 8 -37.094 -2.666 1 93.12 113 GLU A N 1
ATOM 928 C CA . GLU A 1 113 ? 7.465 -38.406 -3.021 1 93.12 113 GLU A CA 1
ATOM 929 C C . GLU A 1 113 ? 7.805 -38.75 -4.465 1 93.12 113 GLU A C 1
ATOM 931 O O . GLU A 1 113 ? 7.668 -39.906 -4.871 1 93.12 113 GLU A O 1
ATOM 936 N N . ALA A 1 114 ? 8.195 -37.656 -5.207 1 92.56 114 ALA A N 1
ATOM 937 C CA . ALA A 1 114 ? 8.406 -37.844 -6.641 1 92.56 114 ALA A CA 1
ATOM 938 C C . ALA A 1 114 ? 9.453 -38.938 -6.898 1 92.56 114 ALA A C 1
ATOM 940 O O . ALA A 1 114 ? 10.516 -38.938 -6.277 1 92.56 114 ALA A O 1
ATOM 941 N N . ARG A 1 115 ? 9.203 -39.906 -7.742 1 91.94 115 ARG A N 1
ATOM 942 C CA . ARG A 1 115 ? 10.117 -40.969 -8.148 1 91.94 115 ARG A CA 1
ATOM 943 C C . ARG A 1 115 ? 10.555 -40.781 -9.602 1 91.94 115 ARG A C 1
ATOM 945 O O . ARG A 1 115 ? 11.594 -41.312 -10.008 1 91.94 115 ARG A O 1
ATOM 952 N N . ILE A 1 116 ? 9.75 -40.125 -10.367 1 91.75 116 ILE A N 1
ATOM 953 C CA . ILE A 1 116 ? 10.062 -39.75 -11.734 1 91.75 116 ILE A CA 1
ATOM 954 C C . ILE A 1 116 ? 9.859 -38.25 -11.906 1 91.75 116 ILE A C 1
ATOM 956 O O . ILE A 1 116 ? 9.18 -37.594 -11.094 1 91.75 116 ILE A O 1
ATOM 960 N N . GLU A 1 117 ? 10.438 -37.625 -12.969 1 94.19 117 GLU A N 1
ATOM 961 C CA . GLU A 1 117 ? 10.281 -36.219 -13.266 1 94.19 117 GLU A CA 1
ATOM 962 C C . GLU A 1 117 ? 10.562 -35.344 -12.039 1 94.19 117 GLU A C 1
ATOM 964 O O . GLU A 1 117 ? 9.805 -34.406 -11.734 1 94.19 117 GLU A O 1
ATOM 969 N N . THR A 1 118 ? 11.531 -35.781 -11.266 1 95.25 118 THR A N 1
ATOM 970 C CA . THR A 1 118 ? 11.867 -35.125 -9.992 1 95.25 118 THR A CA 1
ATOM 971 C C . THR A 1 118 ? 12.172 -33.656 -10.188 1 95.25 118 THR A C 1
ATOM 973 O O . THR A 1 118 ? 11.844 -32.844 -9.328 1 95.25 118 THR A O 1
ATOM 976 N N . ASP A 1 119 ? 12.734 -33.344 -11.352 1 95.81 119 ASP A N 1
ATOM 977 C CA . ASP A 1 119 ? 13.055 -31.938 -11.625 1 95.81 119 ASP A CA 1
ATOM 978 C C . ASP A 1 119 ? 11.781 -31.109 -11.789 1 95.81 119 ASP A C 1
ATOM 980 O O . ASP A 1 119 ? 11.719 -29.969 -11.32 1 95.81 119 ASP A O 1
ATOM 984 N N . THR A 1 120 ? 10.805 -31.703 -12.453 1 96.25 120 THR A N 1
ATOM 985 C CA . THR A 1 120 ? 9.531 -31.016 -12.641 1 96.25 120 THR A CA 1
ATOM 986 C C . THR A 1 120 ? 8.82 -30.812 -11.305 1 96.25 120 THR A C 1
ATOM 988 O O . THR A 1 120 ? 8.289 -29.734 -11.039 1 96.25 120 THR A O 1
ATOM 991 N N . PHE A 1 121 ? 8.82 -31.812 -10.477 1 96.25 121 PHE A N 1
ATOM 992 C CA . PHE A 1 121 ? 8.203 -31.688 -9.164 1 96.25 121 PHE A CA 1
ATOM 993 C C . PHE A 1 121 ? 8.945 -30.656 -8.312 1 96.25 121 PHE A C 1
ATOM 995 O O . PHE A 1 121 ? 8.328 -29.922 -7.547 1 96.25 121 PHE A O 1
ATOM 1002 N N . ARG A 1 122 ? 10.242 -30.625 -8.438 1 97.06 122 ARG A N 1
ATOM 1003 C CA . ARG A 1 122 ? 11.031 -29.625 -7.723 1 97.06 122 ARG A CA 1
ATOM 1004 C C . ARG A 1 122 ? 10.672 -28.219 -8.188 1 97.06 122 ARG A C 1
ATOM 1006 O O . ARG A 1 122 ? 10.523 -27.312 -7.371 1 97.06 122 ARG A O 1
ATOM 1013 N N . LEU A 1 123 ? 10.516 -28 -9.477 1 97.19 123 LEU A N 1
ATOM 1014 C CA . LEU A 1 123 ? 10.086 -26.734 -10.047 1 97.19 123 LEU A CA 1
ATOM 1015 C C . LEU A 1 123 ? 8.742 -26.297 -9.453 1 97.19 123 LEU A C 1
ATOM 1017 O O . LEU A 1 123 ? 8.594 -25.156 -9.031 1 97.19 123 LEU A O 1
ATOM 1021 N N . ILE A 1 124 ? 7.797 -27.266 -9.438 1 97.19 124 ILE A N 1
ATOM 1022 C CA . ILE A 1 124 ? 6.453 -27 -8.938 1 97.19 124 ILE A CA 1
ATOM 1023 C C . ILE A 1 124 ? 6.52 -26.609 -7.461 1 97.19 124 ILE A C 1
ATOM 1025 O O . ILE A 1 124 ? 5.891 -25.625 -7.043 1 97.19 124 ILE A O 1
ATOM 1029 N N . ALA A 1 125 ? 7.301 -27.312 -6.711 1 97.44 125 ALA A N 1
ATOM 1030 C CA . ALA A 1 125 ? 7.449 -27.031 -5.285 1 97.44 125 ALA A CA 1
ATOM 1031 C C . ALA A 1 125 ? 8.148 -25.688 -5.07 1 97.44 125 ALA A C 1
ATOM 1033 O O . ALA A 1 125 ? 7.719 -24.875 -4.246 1 97.44 125 ALA A O 1
ATOM 1034 N N . ASP A 1 126 ? 9.188 -25.422 -5.824 1 97.81 126 ASP A N 1
ATOM 1035 C CA . ASP A 1 126 ? 9.992 -24.219 -5.66 1 97.81 126 ASP A CA 1
ATOM 1036 C C . ASP A 1 126 ? 9.172 -22.969 -5.965 1 97.81 126 ASP A C 1
ATOM 1038 O O . ASP A 1 126 ? 9.32 -21.938 -5.293 1 97.81 126 ASP A O 1
ATOM 1042 N N . HIS A 1 127 ? 8.344 -22.969 -7.027 1 97.44 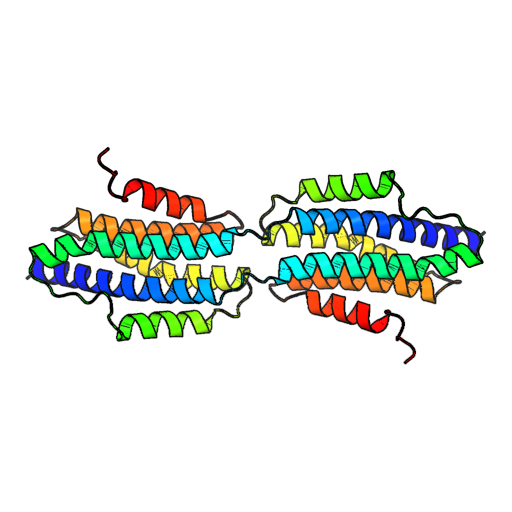127 HIS A N 1
ATOM 1043 C CA . HIS A 1 127 ? 7.574 -21.781 -7.355 1 97.44 127 HIS A CA 1
ATOM 1044 C C . HIS A 1 127 ? 6.57 -21.453 -6.258 1 97.44 127 HIS A C 1
ATOM 1046 O O . HIS A 1 127 ? 6.379 -20.281 -5.918 1 97.44 127 HIS A O 1
ATOM 1052 N N . GLU A 1 128 ? 5.914 -22.531 -5.707 1 97.31 128 GLU A N 1
ATOM 1053 C CA . GLU A 1 128 ? 4.926 -22.297 -4.66 1 97.31 128 GLU A CA 1
ATOM 1054 C C . GLU A 1 128 ? 5.59 -21.781 -3.383 1 97.31 128 GLU A C 1
ATOM 1056 O O . GLU A 1 128 ? 5.039 -20.922 -2.688 1 97.31 128 GLU A O 1
ATOM 1061 N N . THR A 1 129 ? 6.793 -22.328 -3.107 1 97.62 129 THR A N 1
ATOM 1062 C CA . THR A 1 129 ? 7.559 -21.828 -1.974 1 97.62 129 THR A CA 1
ATOM 1063 C C . THR A 1 129 ? 7.914 -20.359 -2.172 1 97.62 129 THR A C 1
ATOM 1065 O O . THR A 1 129 ? 7.816 -19.562 -1.238 1 97.62 129 THR A O 1
ATOM 1068 N N . ALA A 1 130 ? 8.352 -19.953 -3.348 1 96.81 130 ALA A N 1
ATOM 1069 C CA . ALA A 1 130 ? 8.672 -18.562 -3.641 1 96.81 130 ALA A CA 1
ATOM 1070 C C . ALA A 1 130 ? 7.465 -17.656 -3.414 1 96.81 130 ALA A C 1
ATOM 1072 O O . ALA A 1 130 ? 7.59 -16.578 -2.83 1 96.81 130 ALA A O 1
ATOM 1073 N N . ILE A 1 131 ? 6.234 -18.047 -3.865 1 96.12 131 ILE A N 1
ATOM 1074 C CA . ILE A 1 131 ? 5.012 -17.266 -3.709 1 96.12 131 ILE A CA 1
ATOM 1075 C C . ILE A 1 131 ? 4.66 -17.156 -2.227 1 96.12 131 ILE A C 1
ATOM 1077 O O . ILE A 1 131 ? 4.352 -16.062 -1.739 1 96.12 131 ILE A O 1
ATOM 1081 N N . TYR A 1 132 ? 4.785 -18.219 -1.497 1 96.56 132 TYR A N 1
ATOM 1082 C CA . TYR A 1 132 ? 4.48 -18.25 -0.07 1 96.56 132 TYR A CA 1
ATOM 1083 C C . TYR A 1 132 ? 5.41 -17.312 0.698 1 96.56 132 TYR A C 1
ATOM 1085 O O . TYR A 1 132 ? 4.957 -16.484 1.497 1 96.56 132 TYR A O 1
ATOM 1093 N N . GLU A 1 133 ? 6.688 -17.469 0.445 1 95.56 133 GLU A N 1
ATOM 1094 C CA . GLU A 1 133 ? 7.676 -16.641 1.137 1 95.56 133 GLU A CA 1
ATOM 1095 C C . GLU A 1 133 ? 7.539 -15.18 0.756 1 95.56 133 GLU A C 1
ATOM 1097 O O . GLU A 1 133 ? 7.785 -14.289 1.578 1 95.56 133 GLU A O 1
ATOM 1102 N N . CYS A 1 134 ? 7.184 -14.906 -0.486 1 92.44 134 CYS A N 1
ATOM 1103 C CA . CYS A 1 134 ? 6.91 -13.539 -0.919 1 92.44 134 CYS A CA 1
ATOM 1104 C C . CYS A 1 134 ? 5.832 -12.898 -0.054 1 92.44 134 CYS A C 1
ATOM 1106 O O . CYS A 1 134 ? 6.031 -11.812 0.495 1 92.44 134 CYS A O 1
ATOM 1108 N N . PHE A 1 135 ? 4.703 -13.609 0.077 1 91.06 135 PHE A N 1
ATOM 1109 C CA . PHE A 1 135 ? 3.594 -13.039 0.827 1 91.06 135 PHE A CA 1
ATOM 1110 C C . PHE A 1 135 ? 3.93 -12.953 2.311 1 91.06 135 PHE A C 1
ATOM 1112 O O . PHE A 1 135 ? 3.5 -12.023 2.998 1 91.06 135 PHE A O 1
ATOM 1119 N N . LYS A 1 136 ? 4.742 -13.898 2.846 1 89.81 136 LYS A N 1
ATOM 1120 C CA . LYS A 1 136 ? 5.195 -13.797 4.23 1 89.81 136 LYS A CA 1
ATOM 1121 C C . LYS A 1 136 ? 6.047 -12.547 4.441 1 89.81 136 LYS A C 1
ATOM 1123 O O . LYS A 1 136 ? 5.93 -11.883 5.469 1 89.81 136 LYS A O 1
ATOM 1128 N N . ALA A 1 137 ? 6.887 -12.281 3.475 1 82.69 137 ALA A N 1
ATOM 1129 C CA . ALA A 1 137 ? 7.691 -11.062 3.545 1 82.69 137 ALA A CA 1
ATOM 1130 C C . ALA A 1 137 ? 6.809 -9.82 3.514 1 82.69 137 ALA A C 1
ATOM 1132 O O . ALA A 1 137 ? 6.965 -8.922 4.34 1 82.69 137 ALA A O 1
ATOM 1133 N N . GLU A 1 138 ? 5.832 -9.766 2.572 1 79.06 138 GLU A N 1
ATOM 1134 C CA . GLU A 1 138 ? 4.91 -8.641 2.459 1 79.06 138 GLU A CA 1
ATOM 1135 C C . GLU A 1 138 ? 4.141 -8.422 3.758 1 79.06 138 GLU A C 1
ATOM 1137 O O . GLU A 1 138 ? 3.83 -7.285 4.121 1 79.06 138 GLU A O 1
ATOM 1142 N N . LYS A 1 139 ? 3.854 -9.516 4.379 1 79 139 LYS A N 1
ATOM 1143 C CA . LYS A 1 139 ? 3.084 -9.469 5.617 1 79 139 LYS A CA 1
ATOM 1144 C C . LYS A 1 139 ? 3.828 -8.68 6.691 1 79 139 LYS A C 1
ATOM 1146 O O . LYS A 1 139 ? 3.207 -7.984 7.504 1 79 139 LYS A O 1
ATOM 1151 N N . VAL A 1 140 ? 5.086 -8.805 6.648 1 72 140 VAL A N 1
ATOM 1152 C CA . VAL A 1 140 ? 5.848 -8.125 7.695 1 72 140 VAL A CA 1
ATOM 1153 C C . VAL A 1 140 ? 6.461 -6.844 7.137 1 72 140 VAL A C 1
ATOM 1155 O O . VAL A 1 140 ? 7.379 -6.273 7.738 1 72 140 VAL A O 1
ATOM 1158 N N . GLY A 1 141 ? 6.066 -6.477 5.988 1 65.25 141 GLY A N 1
ATOM 1159 C CA . GLY A 1 141 ? 6.43 -5.172 5.465 1 65.25 141 GLY A CA 1
ATOM 1160 C C . GLY A 1 141 ? 7.711 -5.191 4.652 1 65.25 141 GLY A C 1
ATOM 1161 O O . GLY A 1 141 ? 8.281 -4.137 4.359 1 65.25 141 GLY A O 1
ATOM 1162 N N . ILE A 1 142 ? 8.227 -6.391 4.426 1 65 142 ILE A N 1
ATOM 1163 C CA . ILE A 1 142 ? 9.391 -6.547 3.559 1 65 142 ILE A CA 1
ATOM 1164 C C . ILE A 1 142 ? 8.938 -6.918 2.148 1 65 142 ILE A C 1
ATOM 1166 O O . ILE A 1 142 ? 8.039 -7.738 1.975 1 65 142 ILE A O 1
ATOM 1170 N N . SER A 1 143 ? 9.516 -6.227 1.207 1 72.06 143 SER A N 1
ATOM 1171 C CA . SER A 1 143 ? 9.133 -6.539 -0.166 1 72.06 143 SER A CA 1
ATOM 1172 C C . SER A 1 143 ? 9.406 -8.008 -0.495 1 72.06 143 SER A C 1
ATOM 1174 O O . SER A 1 143 ? 10.539 -8.469 -0.397 1 72.06 143 SER A O 1
ATOM 1176 N N . GLY A 1 144 ? 8.406 -8.633 -0.899 1 82.06 144 GLY A N 1
ATOM 1177 C CA . GLY A 1 144 ? 8.539 -10.023 -1.277 1 82.06 144 GLY A CA 1
ATOM 1178 C C . GLY A 1 144 ? 8.961 -10.219 -2.723 1 82.06 144 GLY A C 1
ATOM 1179 O O . GLY A 1 144 ? 9.359 -11.312 -3.121 1 82.06 144 GLY A O 1
ATOM 1180 N N . GLU A 1 145 ? 8.953 -9.211 -3.471 1 82.56 145 GLU A N 1
ATOM 1181 C CA . GLU A 1 145 ? 9.195 -9.32 -4.906 1 82.56 145 GLU A CA 1
ATOM 1182 C C . GLU A 1 145 ? 10.586 -9.875 -5.191 1 82.56 145 GLU A C 1
ATOM 1184 O O . GLU A 1 145 ? 10.773 -10.617 -6.16 1 82.56 145 GLU A O 1
ATOM 1189 N N . THR A 1 146 ? 11.5 -9.516 -4.383 1 83.31 146 THR A N 1
ATOM 1190 C CA . THR A 1 146 ? 12.867 -9.977 -4.594 1 83.31 146 THR A CA 1
ATOM 1191 C C . THR A 1 146 ? 12.938 -11.5 -4.559 1 83.31 146 THR A C 1
ATOM 1193 O O . THR A 1 146 ? 13.719 -12.109 -5.289 1 83.31 146 THR A O 1
ATOM 1196 N N . ILE A 1 147 ? 12.188 -12.172 -3.771 1 91.25 147 ILE A N 1
ATOM 1197 C CA . ILE A 1 147 ? 12.141 -13.625 -3.672 1 91.25 147 ILE A CA 1
ATOM 1198 C C . ILE A 1 147 ? 11.633 -14.219 -4.984 1 91.25 147 ILE A C 1
ATOM 1200 O O . ILE A 1 147 ? 12.18 -15.203 -5.484 1 91.25 147 ILE A O 1
ATOM 1204 N N . LEU A 1 148 ? 10.602 -13.586 -5.559 1 92.31 148 LEU A N 1
ATOM 1205 C CA . LEU A 1 148 ? 10.047 -14.023 -6.832 1 92.31 148 LEU A CA 1
ATOM 1206 C C . LEU A 1 148 ? 11.062 -13.859 -7.957 1 92.31 148 LEU A C 1
ATOM 1208 O O . LEU A 1 148 ? 11.203 -14.742 -8.805 1 92.31 148 LEU A O 1
ATOM 1212 N N . LEU A 1 149 ? 11.734 -12.789 -7.895 1 88.56 149 LEU A N 1
ATOM 1213 C CA . LEU A 1 149 ? 12.727 -12.508 -8.922 1 88.56 149 LEU A CA 1
ATOM 1214 C C . LEU A 1 149 ? 13.875 -13.508 -8.852 1 88.56 149 LEU A C 1
ATOM 1216 O O . LEU A 1 149 ? 14.43 -13.898 -9.883 1 88.56 149 LEU A O 1
ATOM 1220 N N . GLU A 1 150 ? 14.211 -13.938 -7.684 1 92.75 150 GLU A N 1
ATOM 1221 C CA . GLU A 1 150 ? 15.234 -14.969 -7.535 1 92.75 150 GLU A CA 1
ATOM 1222 C C . GLU A 1 150 ? 14.781 -16.281 -8.156 1 92.75 150 GLU A C 1
ATOM 1224 O O . GLU A 1 150 ? 15.57 -16.984 -8.805 1 92.75 150 GLU A O 1
ATOM 1229 N N . PHE A 1 151 ? 13.555 -16.594 -7.914 1 97.19 151 PHE A N 1
ATOM 1230 C CA . PHE A 1 151 ? 13 -17.781 -8.555 1 97.19 151 PHE A CA 1
ATOM 1231 C C . PHE A 1 151 ? 13.086 -17.672 -10.07 1 97.19 151 PHE A C 1
ATOM 1233 O O . PHE A 1 151 ? 13.5 -18.625 -10.742 1 97.19 151 PHE A O 1
ATOM 1240 N N . ILE A 1 152 ? 12.672 -16.562 -10.617 1 93.19 152 ILE A N 1
ATOM 1241 C CA . ILE A 1 152 ? 12.656 -16.359 -12.062 1 93.19 152 ILE A CA 1
ATOM 1242 C C . ILE A 1 152 ? 14.078 -16.469 -12.617 1 93.19 152 ILE A C 1
ATOM 1244 O O . ILE A 1 152 ? 14.297 -17.156 -13.625 1 93.19 152 ILE A O 1
ATOM 1248 N N . ARG A 1 153 ? 14.977 -15.914 -11.922 1 92.38 153 ARG A N 1
ATOM 1249 C CA . ARG A 1 153 ? 16.359 -15.961 -12.367 1 92.38 153 ARG A CA 1
ATOM 1250 C C . ARG A 1 153 ? 16.891 -17.391 -12.383 1 92.38 153 ARG A C 1
ATOM 1252 O O . ARG A 1 153 ? 17.625 -17.781 -13.289 1 92.38 153 ARG A O 1
ATOM 1259 N N . LYS A 1 154 ? 16.531 -18.141 -11.438 1 95.62 154 LYS A N 1
ATOM 1260 C CA . LYS A 1 154 ? 16.984 -19.531 -11.289 1 95.62 154 LYS A CA 1
ATOM 1261 C C . LYS A 1 154 ? 16.453 -20.406 -12.422 1 95.62 154 LYS A C 1
ATOM 1263 O O . LYS A 1 154 ? 17.141 -21.297 -12.906 1 95.62 154 LYS A O 1
ATOM 1268 N N . TYR A 1 155 ? 15.219 -20.078 -12.852 1 95.56 155 TYR A N 1
ATOM 1269 C CA . TYR A 1 155 ? 14.562 -21.078 -13.695 1 95.56 155 TYR A CA 1
ATOM 1270 C C . TYR A 1 155 ? 14.391 -20.547 -15.117 1 95.56 155 TYR A C 1
ATOM 1272 O O . TYR A 1 155 ? 14.125 -21.328 -16.047 1 95.56 155 TYR A O 1
ATOM 1280 N N . GLU A 1 156 ? 14.477 -19.234 -15.25 1 91.5 156 GLU A N 1
ATOM 1281 C CA . GLU A 1 156 ? 14.336 -18.703 -16.594 1 91.5 156 GLU A CA 1
ATOM 1282 C C . GLU A 1 156 ? 15.414 -19.25 -17.531 1 91.5 156 GLU A C 1
ATOM 1284 O O . GLU A 1 156 ? 16.594 -19.234 -17.188 1 91.5 156 GLU A O 1
ATOM 1289 N N . PRO A 1 157 ? 15.008 -19.812 -18.562 1 82.56 157 PRO A N 1
ATOM 1290 C CA . PRO A 1 157 ? 16.031 -20.312 -19.484 1 82.56 157 PRO A CA 1
ATOM 1291 C C . PRO A 1 157 ? 16.969 -19.203 -19.984 1 82.56 157 PRO A C 1
ATOM 1293 O O . PRO A 1 157 ? 16.531 -18.078 -20.203 1 82.56 157 PRO A O 1
ATOM 1296 N N . LYS A 1 158 ? 18.312 -19.297 -19.812 1 72.75 158 LYS A N 1
ATOM 1297 C CA . LYS A 1 158 ? 19.312 -18.328 -20.25 1 72.75 158 LYS A CA 1
ATOM 1298 C C . LYS A 1 158 ? 19.312 -18.188 -21.781 1 72.75 158 LYS A C 1
ATOM 1300 O O . LYS A 1 158 ? 19.109 -19.172 -22.5 1 72.75 158 LYS A O 1
ATOM 1305 N N . ARG A 1 159 ? 19.031 -16.875 -22.234 1 54.78 159 ARG A N 1
ATOM 1306 C CA . ARG A 1 159 ? 19.203 -16.641 -23.656 1 54.78 159 ARG A CA 1
ATOM 1307 C C . ARG A 1 159 ? 20.594 -17.047 -24.125 1 54.78 159 ARG A C 1
ATOM 1309 O O . ARG A 1 159 ? 21.594 -16.75 -23.453 1 54.78 159 ARG A O 1
ATOM 1316 N N . SER A 1 160 ? 20.609 -18.109 -24.672 1 37.91 160 SER A N 1
ATOM 1317 C CA . SER A 1 160 ? 21.844 -18.375 -25.406 1 37.91 160 SER A CA 1
ATOM 1318 C C . SER A 1 160 ? 22.328 -17.141 -26.141 1 37.91 160 SER A C 1
ATOM 1320 O O . SER A 1 160 ? 21.578 -16.547 -26.922 1 37.91 160 SER A O 1
ATOM 1322 N N . SER A 1 161 ? 23.031 -16.25 -25.453 1 33.25 161 SER A N 1
ATOM 1323 C CA . SER A 1 161 ? 23.797 -15.453 -26.422 1 33.25 161 SER A CA 1
ATOM 1324 C C . SER A 1 161 ? 24.453 -16.344 -27.469 1 33.25 161 SER A C 1
ATOM 1326 O O . SER A 1 161 ? 24.859 -17.469 -27.188 1 33.25 161 SER A O 1
ATOM 1328 N N . MET B 1 1 ? 1.688 -47.844 -12.609 1 65.31 1 MET B N 1
ATOM 1329 C CA . MET B 1 1 ? 0.595 -47.25 -11.844 1 65.31 1 MET B CA 1
ATOM 1330 C C . MET B 1 1 ? 1.068 -46 -11.078 1 65.31 1 MET B C 1
ATOM 1332 O O . MET B 1 1 ? 0.432 -44.969 -11.141 1 65.31 1 MET B O 1
ATOM 1336 N N . GLU B 1 2 ? 2.281 -46.094 -10.508 1 72.12 2 GLU B N 1
ATOM 1337 C CA . GLU B 1 2 ? 2.84 -45 -9.734 1 72.12 2 GLU B CA 1
ATOM 1338 C C . GLU B 1 2 ? 3.242 -43.844 -10.641 1 72.12 2 GLU B C 1
ATOM 1340 O O . GLU B 1 2 ? 2.996 -42.656 -10.32 1 72.12 2 GLU B O 1
ATOM 1345 N N . ASN B 1 3 ? 3.604 -44.125 -11.852 1 76.88 3 ASN B N 1
ATOM 1346 C CA . ASN B 1 3 ? 4.035 -43.125 -12.805 1 76.88 3 ASN B CA 1
ATOM 1347 C C . ASN B 1 3 ? 2.852 -42.312 -13.32 1 76.88 3 ASN B C 1
ATOM 1349 O O . ASN B 1 3 ? 2.957 -41.094 -13.484 1 76.88 3 ASN B O 1
ATOM 1353 N N . THR B 1 4 ? 1.744 -43 -13.477 1 76.94 4 THR B N 1
ATOM 1354 C CA . THR B 1 4 ? 0.553 -42.312 -13.977 1 76.94 4 THR B CA 1
ATOM 1355 C C . THR B 1 4 ? 0.054 -41.312 -12.961 1 76.94 4 THR B C 1
ATOM 1357 O O . THR B 1 4 ? -0.325 -40.188 -13.336 1 76.94 4 THR B O 1
ATOM 1360 N N . THR B 1 5 ? 0.167 -41.688 -11.711 1 84.88 5 THR B N 1
ATOM 1361 C CA . THR B 1 5 ? -0.283 -40.781 -10.656 1 84.88 5 THR B CA 1
ATOM 1362 C C . THR B 1 5 ? 0.605 -39.531 -10.578 1 84.88 5 THR B C 1
ATOM 1364 O O . THR B 1 5 ? 0.115 -38.438 -10.359 1 84.88 5 THR B O 1
ATOM 1367 N N . MET B 1 6 ? 1.871 -39.781 -10.852 1 88.06 6 MET B N 1
ATOM 1368 C CA . MET B 1 6 ? 2.818 -38.688 -10.789 1 88.06 6 MET B CA 1
ATOM 1369 C C . MET B 1 6 ? 2.592 -37.688 -11.945 1 88.06 6 MET B C 1
ATOM 1371 O O . MET B 1 6 ? 2.625 -36.5 -11.758 1 88.06 6 MET B O 1
ATOM 1375 N N . ILE B 1 7 ? 2.297 -38.219 -13.102 1 90.69 7 ILE B N 1
ATOM 1376 C CA . ILE B 1 7 ? 2.068 -37.375 -14.266 1 90.69 7 ILE B CA 1
ATOM 1377 C C . ILE B 1 7 ? 0.733 -36.656 -14.125 1 90.69 7 ILE B C 1
ATOM 1379 O O . ILE B 1 7 ? 0.598 -35.5 -14.547 1 90.69 7 ILE B O 1
ATOM 1383 N N . GLU B 1 8 ? -0.23 -37.344 -13.555 1 89.56 8 GLU B N 1
ATOM 1384 C CA . GLU B 1 8 ? -1.504 -36.688 -13.266 1 89.56 8 GLU B CA 1
ATOM 1385 C C . GLU B 1 8 ? -1.316 -35.5 -12.328 1 89.56 8 GLU B C 1
ATOM 1387 O O . GLU B 1 8 ? -1.972 -34.469 -12.492 1 89.56 8 GLU B O 1
ATOM 1392 N N . ARG B 1 9 ? -0.406 -35.656 -11.367 1 90.75 9 ARG B N 1
ATOM 1393 C CA . ARG B 1 9 ? -0.089 -34.562 -10.445 1 90.75 9 ARG B CA 1
ATOM 1394 C C . ARG B 1 9 ? 0.523 -33.375 -11.18 1 90.75 9 ARG B C 1
ATOM 1396 O O . ARG B 1 9 ? 0.186 -32.25 -10.898 1 90.75 9 ARG B O 1
ATOM 1403 N N . ILE B 1 10 ? 1.352 -33.719 -12.094 1 94.44 10 ILE B N 1
ATOM 1404 C CA . ILE B 1 10 ? 1.998 -32.656 -12.867 1 94.44 10 ILE B CA 1
ATOM 1405 C C . ILE B 1 10 ? 0.961 -31.938 -13.734 1 94.44 10 ILE B C 1
ATOM 1407 O O . ILE B 1 10 ? 0.994 -30.719 -13.867 1 94.44 10 ILE B O 1
ATOM 1411 N N . SER B 1 11 ? 0.01 -32.688 -14.258 1 92.81 11 SER B N 1
ATOM 1412 C CA . SER B 1 11 ? -1.079 -32.125 -15.031 1 92.81 11 SER B CA 1
ATOM 1413 C C . SER B 1 11 ? -1.933 -31.188 -14.18 1 92.81 11 SER B C 1
ATOM 1415 O O . SER B 1 11 ? -2.307 -30.094 -14.617 1 92.81 11 SER B O 1
ATOM 1417 N N . LYS B 1 12 ? -2.18 -31.594 -12.953 1 90.06 12 LYS B N 1
ATOM 1418 C CA . LYS B 1 12 ? -2.943 -30.766 -12.023 1 90.06 12 LYS B CA 1
ATOM 1419 C C . LYS B 1 12 ? -2.184 -29.5 -11.664 1 90.06 12 LYS B C 1
ATOM 1421 O O . LYS B 1 12 ? -2.783 -28.422 -11.523 1 90.06 12 LYS B O 1
ATOM 1426 N N . ALA B 1 13 ? -0.891 -29.656 -11.516 1 93.69 13 ALA B N 1
ATOM 1427 C CA . ALA B 1 13 ? -0.063 -28.484 -11.242 1 93.69 13 ALA B CA 1
ATOM 1428 C C . ALA B 1 13 ? -0.118 -27.484 -12.398 1 93.69 13 ALA B C 1
ATOM 1430 O O . ALA B 1 13 ? -0.147 -26.281 -12.18 1 93.69 13 ALA B O 1
ATOM 1431 N N . TYR B 1 14 ? -0.137 -27.984 -13.641 1 95.19 14 TYR B N 1
ATOM 1432 C CA . TYR B 1 14 ? -0.247 -27.109 -14.805 1 95.19 14 TYR B CA 1
ATOM 1433 C C . TYR B 1 14 ? -1.546 -26.312 -14.773 1 95.19 14 TYR B C 1
ATOM 1435 O O . TYR B 1 14 ? -1.54 -25.094 -14.977 1 95.19 14 TYR B O 1
ATOM 1443 N N . ASP B 1 15 ? -2.635 -26.984 -14.484 1 93.88 15 ASP B N 1
ATOM 1444 C CA . ASP B 1 15 ? -3.914 -26.297 -14.336 1 93.88 15 ASP B CA 1
ATOM 1445 C C . ASP B 1 15 ? -3.854 -25.25 -13.227 1 93.88 15 ASP B C 1
ATOM 1447 O O . ASP B 1 15 ? -4.445 -24.172 -13.352 1 93.88 15 ASP B O 1
ATOM 1451 N N . GLY B 1 16 ? -3.16 -25.609 -12.141 1 93.75 16 GLY B N 1
ATOM 1452 C CA . GLY B 1 16 ? -2.955 -24.656 -11.062 1 93.75 16 GLY B CA 1
ATOM 1453 C C . GLY B 1 16 ? -2.248 -23.391 -11.516 1 93.75 16 GLY B C 1
ATOM 1454 O O . GLY B 1 16 ? -2.543 -22.297 -11.031 1 93.75 16 GLY B O 1
ATOM 1455 N N . GLU B 1 17 ? -1.288 -23.484 -12.438 1 96.38 17 GLU B N 1
ATOM 1456 C CA . GLU B 1 17 ? -0.609 -22.297 -12.953 1 96.38 17 GLU B CA 1
ATOM 1457 C C . GLU B 1 17 ? -1.575 -21.391 -13.719 1 96.38 17 GLU B C 1
ATOM 1459 O O . GLU B 1 17 ? -1.545 -20.172 -13.562 1 96.38 17 GLU B O 1
ATOM 1464 N N . ILE B 1 18 ? -2.455 -22.031 -14.602 1 94.25 18 ILE B N 1
ATOM 1465 C CA . ILE B 1 18 ? -3.453 -21.266 -15.344 1 94.25 18 ILE B CA 1
ATOM 1466 C C . ILE B 1 18 ? -4.359 -20.531 -14.367 1 94.25 18 ILE B C 1
ATOM 1468 O O . ILE B 1 18 ? -4.641 -19.344 -14.555 1 94.25 18 ILE B O 1
ATOM 1472 N N . TYR B 1 19 ? -4.777 -21.219 -13.289 1 94.12 19 TYR B N 1
ATOM 1473 C CA . TYR B 1 19 ? -5.539 -20.609 -12.203 1 94.12 19 TYR B CA 1
ATOM 1474 C C . TYR B 1 19 ? -4.773 -19.438 -11.594 1 94.12 19 TYR B C 1
ATOM 1476 O O . TYR B 1 19 ? -5.324 -18.344 -11.438 1 94.12 19 TYR B O 1
ATOM 1484 N N . GLY B 1 20 ? -3.479 -19.688 -11.25 1 94.12 20 GLY B N 1
ATOM 1485 C CA . GLY B 1 20 ? -2.66 -18.656 -10.625 1 94.12 20 GLY B CA 1
ATOM 1486 C C . GLY B 1 20 ? -2.475 -17.422 -11.5 1 94.12 20 GLY 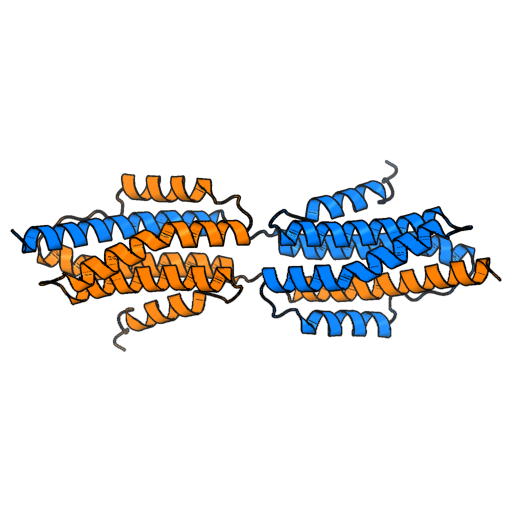B C 1
ATOM 1487 O O . GLY B 1 20 ? -2.541 -16.297 -11.016 1 94.12 20 GLY B O 1
ATOM 1488 N N . ILE B 1 21 ? -2.232 -17.578 -12.797 1 93.44 21 ILE B N 1
ATOM 1489 C CA . ILE B 1 21 ? -2.08 -16.469 -13.75 1 93.44 21 ILE B CA 1
ATOM 1490 C C . ILE B 1 21 ? -3.326 -15.594 -13.719 1 93.44 21 ILE B C 1
ATOM 1492 O O . ILE B 1 21 ? -3.225 -14.367 -13.586 1 93.44 21 ILE B O 1
ATOM 1496 N N . SER B 1 22 ? -4.477 -16.172 -13.82 1 89.12 22 SER B N 1
ATOM 1497 C CA . SER B 1 22 ? -5.723 -15.414 -13.812 1 89.12 22 SER B CA 1
ATOM 1498 C C . SER B 1 22 ? -5.938 -14.719 -12.477 1 89.12 22 SER B C 1
ATOM 1500 O O . SER B 1 22 ? -6.34 -13.555 -12.43 1 89.12 22 SER B O 1
ATOM 1502 N N . PHE B 1 23 ? -5.711 -15.484 -11.375 1 90.94 23 PHE B N 1
ATOM 1503 C CA . PHE B 1 23 ? -5.891 -14.984 -10.016 1 90.94 23 PHE B CA 1
ATOM 1504 C C . PHE B 1 23 ? -5.074 -13.719 -9.789 1 90.94 23 PHE B C 1
ATOM 1506 O O . PHE B 1 23 ? -5.625 -12.68 -9.422 1 90.94 23 PHE B O 1
ATOM 1513 N N . PHE B 1 24 ? -3.746 -13.703 -10.148 1 85.69 24 PHE B N 1
ATOM 1514 C CA . PHE B 1 24 ? -2.875 -12.562 -9.914 1 85.69 24 PHE B CA 1
ATOM 1515 C C . PHE B 1 24 ? -3.111 -11.477 -10.953 1 85.69 24 PHE B C 1
ATOM 1517 O O . PHE B 1 24 ? -2.969 -10.281 -10.664 1 85.69 24 PHE B O 1
ATOM 1524 N N . SER B 1 25 ? -3.5 -11.891 -12.172 1 80.62 25 SER B N 1
ATOM 1525 C CA . SER B 1 25 ? -3.822 -10.898 -13.188 1 80.62 25 SER B CA 1
ATOM 1526 C C . SER B 1 25 ? -5 -10.031 -12.758 1 80.62 25 SER B C 1
ATOM 1528 O O . SER B 1 25 ? -5.039 -8.836 -13.062 1 80.62 25 SER B O 1
ATOM 1530 N N . TYR B 1 26 ? -5.926 -10.594 -12.039 1 79.56 26 TYR B N 1
ATOM 1531 C CA . TYR B 1 26 ? -7.055 -9.812 -11.555 1 79.56 26 TYR B CA 1
ATOM 1532 C C . TYR B 1 26 ? -6.598 -8.734 -10.578 1 79.56 26 TYR B C 1
ATOM 1534 O O . TYR B 1 26 ? -7.027 -7.582 -10.672 1 79.56 26 TYR B O 1
ATOM 1542 N N . PHE B 1 27 ? -5.777 -9.156 -9.648 1 76 27 PHE B N 1
ATOM 1543 C CA . PHE B 1 27 ? -5.25 -8.164 -8.719 1 76 27 PHE B CA 1
ATOM 1544 C C . PHE B 1 27 ? -4.492 -7.07 -9.469 1 76 27 PHE B C 1
ATOM 1546 O O . PHE B 1 27 ? -4.621 -5.887 -9.148 1 76 27 PHE B O 1
ATOM 1553 N N . ASP B 1 28 ? -3.609 -7.527 -10.398 1 75.69 28 ASP B N 1
ATOM 1554 C CA . ASP B 1 28 ? -2.82 -6.57 -11.172 1 75.69 28 ASP B CA 1
ATOM 1555 C C . ASP B 1 28 ? -3.711 -5.508 -11.812 1 75.69 28 ASP B C 1
ATOM 1557 O O . ASP B 1 28 ? -3.346 -4.332 -11.859 1 75.69 28 ASP B O 1
ATOM 1561 N N . LYS B 1 29 ? -4.789 -5.934 -12.227 1 70.12 29 LYS B N 1
ATOM 1562 C CA . LYS B 1 29 ? -5.672 -5.039 -12.969 1 70.12 29 LYS B CA 1
ATOM 1563 C C . LYS B 1 29 ? -6.57 -4.242 -12.023 1 70.12 29 LYS B C 1
ATOM 1565 O O . LYS B 1 29 ? -6.934 -3.104 -12.32 1 70.12 29 LYS B O 1
ATOM 1570 N N . ASN B 1 30 ? -6.863 -4.922 -10.969 1 66.12 30 ASN B N 1
ATOM 1571 C CA . ASN B 1 30 ? -7.98 -4.355 -10.219 1 66.12 30 ASN B CA 1
ATOM 1572 C C . ASN B 1 30 ? -7.559 -3.926 -8.82 1 66.12 30 ASN B C 1
ATOM 1574 O O . ASN B 1 30 ? -8.273 -3.176 -8.148 1 66.12 30 ASN B O 1
ATOM 1578 N N . TYR B 1 31 ? -6.445 -4.789 -8.5 1 57.47 31 TYR B N 1
ATOM 1579 C CA . TYR B 1 31 ? -6.047 -4.391 -7.156 1 57.47 31 TYR B CA 1
ATOM 1580 C C . TYR B 1 31 ? -5.316 -3.051 -7.18 1 57.47 31 TYR B C 1
ATOM 1582 O O . TYR B 1 31 ? -4.309 -2.896 -7.871 1 57.47 31 TYR B O 1
ATOM 1590 N N . GLN B 1 32 ? -5.82 -2.156 -7.145 1 47.97 32 GLN B N 1
ATOM 1591 C CA . GLN B 1 32 ? -5.203 -0.845 -6.988 1 47.97 32 GLN B CA 1
ATOM 1592 C C . GLN B 1 32 ? -4.555 -0.7 -5.613 1 47.97 32 GLN B C 1
ATOM 1594 O O . GLN B 1 32 ? -5.227 -0.835 -4.59 1 47.97 32 GLN B O 1
ATOM 1599 N N . LEU B 1 33 ? -3.439 -1.515 -5.59 1 48.12 33 LEU B N 1
ATOM 1600 C CA . LEU B 1 33 ? -2.857 -0.977 -4.363 1 48.12 33 LEU B CA 1
ATOM 1601 C C . LEU B 1 33 ? -3.273 0.477 -4.16 1 48.12 33 LEU B C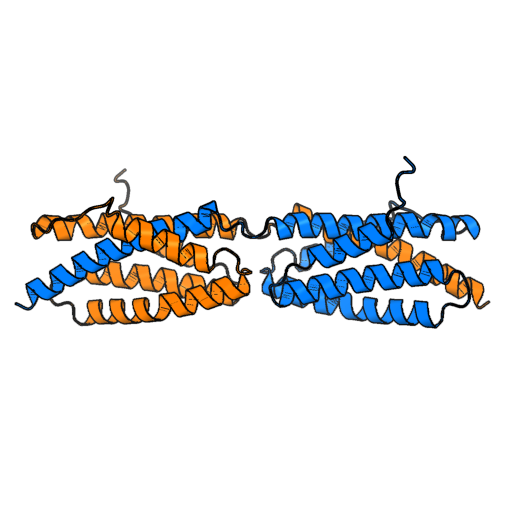 1
ATOM 1603 O O . LEU B 1 33 ? -3.262 1.27 -5.102 1 48.12 33 LEU B O 1
ATOM 1607 N N . THR B 1 34 ? -4.129 0.723 -3.584 1 40.97 34 THR B N 1
ATOM 1608 C CA . THR B 1 34 ? -4.75 2.018 -3.324 1 40.97 34 THR B CA 1
ATOM 1609 C C . THR B 1 34 ? -3.793 3.154 -3.678 1 40.97 34 THR B C 1
ATOM 1611 O O . THR B 1 34 ? -2.646 3.174 -3.225 1 40.97 34 THR B O 1
ATOM 1614 N N . ALA B 1 35 ? -3.715 3.893 -4.812 1 41.75 35 ALA B N 1
ATOM 1615 C CA . ALA B 1 35 ? -4.016 5.285 -5.141 1 41.75 35 ALA B CA 1
ATOM 1616 C C . ALA B 1 35 ? -4.188 6.117 -3.873 1 41.75 35 ALA B C 1
ATOM 1618 O O . ALA B 1 35 ? -3.881 7.312 -3.863 1 41.75 35 ALA B O 1
ATOM 1619 N N . SER B 1 36 ? -4.867 5.43 -3.002 1 44.81 36 SER B N 1
ATOM 1620 C CA . SER B 1 36 ? -5.246 5.988 -1.709 1 44.81 36 SER B CA 1
ATOM 1621 C C . SER B 1 36 ? -4.047 6.602 -0.997 1 44.81 36 SER B C 1
ATOM 1623 O O . SER B 1 36 ? -4.16 7.66 -0.374 1 44.81 36 SER B O 1
ATOM 1625 N N . SER B 1 37 ? -2.883 5.809 -1.349 1 52.66 37 SER B N 1
ATOM 1626 C CA . SER B 1 37 ? -1.787 6.449 -0.631 1 52.66 37 SER B CA 1
ATOM 1627 C C . SER B 1 37 ? -1.432 7.797 -1.253 1 52.66 37 SER B C 1
ATOM 1629 O O . SER B 1 37 ? -1.239 8.781 -0.541 1 52.66 37 SER B O 1
ATOM 1631 N N . LYS B 1 38 ? -1.46 7.738 -2.674 1 57.41 38 LYS B N 1
ATOM 1632 C CA . LYS B 1 38 ? -1.139 9.031 -3.268 1 57.41 38 LYS B CA 1
ATOM 1633 C C . LYS B 1 38 ? -2.189 10.078 -2.906 1 57.41 38 LYS B C 1
ATOM 1635 O O . LYS B 1 38 ? -1.852 11.203 -2.529 1 57.41 38 LYS B O 1
ATOM 1640 N N . THR B 1 39 ? -3.352 9.562 -3.031 1 68.19 39 THR B N 1
ATOM 1641 C CA . THR B 1 39 ? -4.391 10.523 -2.688 1 68.19 39 THR B CA 1
ATOM 1642 C C . THR B 1 39 ? -4.367 10.828 -1.192 1 68.19 39 THR B C 1
ATOM 1644 O O . THR B 1 39 ? -4.727 11.938 -0.776 1 68.19 39 THR B O 1
ATOM 1647 N N . LEU B 1 40 ? -3.852 9.938 -0.473 1 80.25 40 LEU B N 1
ATOM 1648 C CA . LEU B 1 40 ? -3.783 10.156 0.967 1 80.25 40 LEU B CA 1
ATOM 1649 C C . LEU B 1 40 ? -2.801 11.273 1.303 1 80.25 40 LEU B C 1
ATOM 1651 O O . LEU B 1 40 ? -3.141 12.203 2.039 1 80.25 40 LEU B O 1
ATOM 1655 N N . TRP B 1 41 ? -1.607 11.203 0.66 1 82.62 41 TRP B N 1
ATOM 1656 C CA . TRP B 1 41 ? -0.615 12.242 0.92 1 82.62 41 TRP B CA 1
ATOM 1657 C C . TRP B 1 41 ? -1.113 13.602 0.447 1 82.62 41 TRP B C 1
ATOM 1659 O O . TRP B 1 41 ? -0.969 14.602 1.153 1 82.62 41 TRP B O 1
ATOM 1669 N N . GLU B 1 42 ? -1.75 13.539 -0.669 1 82.38 42 GLU B N 1
ATOM 1670 C CA . GLU B 1 42 ? -2.297 14.789 -1.202 1 82.38 42 GLU B CA 1
ATOM 1671 C C . GLU B 1 42 ? -3.359 15.367 -0.273 1 82.38 42 GLU B C 1
ATOM 1673 O O . GLU B 1 42 ? -3.4 16.578 -0.046 1 82.38 42 GLU B O 1
ATOM 1678 N N . THR B 1 43 ? -4.168 14.555 0.23 1 86.94 43 THR B N 1
ATOM 1679 C CA . THR B 1 43 ? -5.23 15 1.128 1 86.94 43 THR B CA 1
ATOM 1680 C C . THR B 1 43 ? -4.648 15.484 2.453 1 86.94 43 THR B C 1
ATOM 1682 O O . THR B 1 43 ? -5.117 16.469 3.021 1 86.94 43 THR B O 1
ATOM 1685 N N . LEU B 1 44 ? -3.594 14.805 2.936 1 91.38 44 LEU B N 1
ATOM 1686 C CA . LEU B 1 44 ? -2.904 15.25 4.145 1 91.38 44 LEU B CA 1
ATOM 1687 C C . LEU B 1 44 ? -2.293 16.625 3.947 1 91.38 44 LEU B C 1
ATOM 1689 O O . LEU B 1 44 ? -2.412 17.5 4.816 1 91.38 44 LEU B O 1
ATOM 1693 N N . ILE B 1 45 ? -1.704 16.859 2.805 1 90 45 ILE B N 1
ATOM 1694 C CA . ILE B 1 45 ? -1.138 18.156 2.471 1 90 45 ILE B CA 1
ATOM 1695 C C . ILE B 1 45 ? -2.244 19.219 2.439 1 90 45 ILE B C 1
ATOM 1697 O O . ILE B 1 45 ? -2.072 20.312 2.955 1 90 45 ILE B O 1
ATOM 1701 N N . GLN B 1 46 ? -3.361 18.859 1.939 1 90.31 46 GLN B N 1
ATOM 1702 C CA . GLN B 1 46 ? -4.488 19.781 1.855 1 90.31 46 GLN B CA 1
ATOM 1703 C C . GLN B 1 46 ? -5.004 20.141 3.244 1 90.31 46 GLN B C 1
ATOM 1705 O O . GLN B 1 46 ? -5.363 21.297 3.494 1 90.31 46 GLN B O 1
ATOM 1710 N N . VAL B 1 47 ? -5.066 19.219 4.145 1 94 47 VAL B N 1
ATOM 1711 C CA . VAL B 1 47 ? -5.484 19.484 5.52 1 94 47 VAL B CA 1
ATOM 1712 C C . VAL B 1 47 ? -4.539 20.5 6.16 1 94 47 VAL B C 1
ATOM 1714 O O . VAL B 1 47 ? -4.988 21.469 6.77 1 94 47 VAL B O 1
ATOM 1717 N N . GLU B 1 48 ? -3.221 20.297 5.969 1 94.38 48 GLU B N 1
ATOM 1718 C CA . GLU B 1 48 ? -2.238 21.219 6.527 1 94.38 48 GLU B CA 1
ATOM 1719 C C . GLU B 1 48 ? -2.365 22.609 5.902 1 94.38 48 GLU B C 1
ATOM 1721 O O . GLU B 1 48 ? -2.34 23.625 6.609 1 94.38 48 GLU B O 1
ATOM 1726 N N . THR B 1 49 ? -2.52 22.625 4.652 1 92.44 49 THR B N 1
ATOM 1727 C CA . THR B 1 49 ? -2.598 23.891 3.922 1 92.44 49 THR B CA 1
ATOM 1728 C C . THR B 1 49 ? -3.848 24.672 4.32 1 92.44 49 THR B C 1
ATOM 1730 O O . THR B 1 49 ? -3.777 25.859 4.598 1 92.44 49 THR B O 1
ATOM 1733 N N . LEU B 1 50 ? -4.965 23.984 4.348 1 93.75 50 LEU B N 1
ATOM 1734 C CA . LEU B 1 50 ? -6.223 24.594 4.754 1 93.75 50 LEU B CA 1
ATOM 1735 C C . LEU B 1 50 ? -6.125 25.156 6.172 1 93.75 50 LEU B C 1
ATOM 1737 O O . LEU B 1 50 ? -6.578 26.266 6.438 1 93.75 50 LEU B O 1
ATOM 1741 N N . THR B 1 51 ? -5.535 24.391 7.094 1 96.31 51 THR B N 1
ATOM 1742 C CA . THR B 1 51 ? -5.398 24.812 8.484 1 96.31 51 THR B CA 1
ATOM 1743 C C . THR B 1 51 ? -4.52 26.062 8.586 1 96.31 51 THR B C 1
ATOM 1745 O O . THR B 1 51 ? -4.863 27.016 9.289 1 96.31 51 THR B O 1
ATOM 1748 N N . ALA B 1 52 ? -3.385 26.094 7.848 1 94.25 52 ALA B N 1
ATOM 1749 C CA . ALA B 1 52 ? -2.525 27.281 7.828 1 94.25 52 ALA B CA 1
ATOM 1750 C C . ALA B 1 52 ? -3.289 28.516 7.34 1 94.25 52 ALA B C 1
ATOM 1752 O O . ALA B 1 52 ? -3.248 29.562 7.973 1 94.25 52 ALA B O 1
ATOM 1753 N N . ASP B 1 53 ? -3.992 28.281 6.262 1 92.62 53 ASP B N 1
ATOM 1754 C CA . ASP B 1 53 ? -4.758 29.375 5.668 1 92.62 53 ASP B CA 1
ATOM 1755 C C . ASP B 1 53 ? -5.77 29.938 6.664 1 92.62 53 ASP B C 1
ATOM 1757 O O . ASP B 1 53 ? -5.949 31.156 6.75 1 92.62 53 ASP B O 1
ATOM 1761 N N . LEU B 1 54 ? -6.406 29.078 7.434 1 95.19 54 LEU B N 1
ATOM 1762 C CA . LEU B 1 54 ? -7.48 29.469 8.336 1 95.19 54 LEU B CA 1
ATOM 1763 C C . LEU B 1 54 ? -6.918 30.062 9.625 1 95.19 54 LEU B C 1
ATOM 1765 O O . LEU B 1 54 ? -7.637 30.719 10.375 1 95.19 54 LEU B O 1
ATOM 1769 N N . ILE B 1 55 ? -5.598 29.828 9.883 1 94.94 55 ILE B N 1
ATOM 1770 C CA . ILE B 1 55 ? -4.938 30.391 11.055 1 94.94 55 ILE B CA 1
ATOM 1771 C C . ILE B 1 55 ? -4.496 31.828 10.75 1 94.94 55 ILE B C 1
ATOM 1773 O O . ILE B 1 55 ? -4.461 32.688 11.648 1 94.94 55 ILE B O 1
ATOM 1777 N N . GLU B 1 56 ? -4.285 32.156 9.523 1 92.75 56 GLU B N 1
ATOM 1778 C CA . GLU B 1 56 ? -3.654 33.406 9.109 1 92.75 56 GLU B CA 1
ATOM 1779 C C . GLU B 1 56 ? -4.484 34.625 9.539 1 92.75 56 GLU B C 1
ATOM 1781 O O . GLU B 1 56 ? -3.943 35.594 10.055 1 92.75 56 GLU B O 1
ATOM 1786 N N . PRO B 1 57 ? -5.859 34.625 9.391 1 94.44 57 PRO B N 1
ATOM 1787 C CA . PRO B 1 57 ? -6.641 35.781 9.82 1 94.44 57 PRO B CA 1
ATOM 1788 C C . PRO B 1 57 ? -6.473 36.094 11.305 1 94.44 57 PRO B C 1
ATOM 1790 O O . PRO B 1 57 ? -6.438 37.25 11.688 1 94.44 57 PRO B O 1
ATOM 1793 N N . THR B 1 58 ? -6.34 35.062 12.156 1 93.31 58 THR B N 1
ATOM 1794 C CA . THR B 1 58 ? -6.129 35.281 13.586 1 93.31 58 THR B CA 1
ATOM 1795 C C . THR B 1 58 ? -4.777 35.938 13.836 1 93.31 58 THR B C 1
ATOM 1797 O O . THR B 1 58 ? -4.68 36.875 14.625 1 93.31 58 THR B O 1
ATOM 1800 N N . LEU B 1 59 ? -3.709 35.5 13.164 1 93.19 59 LEU B N 1
ATOM 1801 C CA . LEU B 1 59 ? -2.389 36.094 13.328 1 93.19 59 LEU B CA 1
ATOM 1802 C C . LEU B 1 59 ? -2.377 37.531 12.836 1 93.19 59 LEU B C 1
ATOM 1804 O O . LEU B 1 59 ? -1.809 38.406 13.492 1 93.19 59 LEU B O 1
ATOM 1808 N N . ASN B 1 60 ? -3.059 37.75 11.734 1 93.44 60 ASN B N 1
ATOM 1809 C CA . ASN B 1 60 ? -3.158 39.125 11.188 1 93.44 60 ASN B CA 1
ATOM 1810 C C . ASN B 1 60 ? -3.879 40.062 12.156 1 93.44 60 ASN B C 1
ATOM 1812 O O . ASN B 1 60 ? -3.428 41.156 12.391 1 93.44 60 ASN B O 1
ATOM 1816 N N . SER B 1 61 ? -5.035 39.625 12.727 1 95.5 61 SER B N 1
ATOM 1817 C CA . SER B 1 61 ? -5.836 40.469 13.617 1 95.5 61 SER B CA 1
ATOM 1818 C C . SER B 1 61 ? -5.051 40.844 14.859 1 95.5 61 SER B C 1
ATOM 1820 O O . SER B 1 61 ? -5.301 41.906 15.453 1 95.5 61 SER B O 1
ATOM 1822 N N . HIS B 1 62 ? -4.074 40.031 15.211 1 93.56 62 HIS B N 1
ATOM 1823 C CA . HIS B 1 62 ? -3.264 40.312 16.391 1 93.56 62 HIS B CA 1
ATOM 1824 C C . HIS B 1 62 ? -1.896 40.875 16 1 93.56 62 HIS B C 1
ATOM 1826 O O . HIS B 1 62 ? -1.008 41 16.859 1 93.56 62 HIS B O 1
ATOM 1832 N N . GLN B 1 63 ? -1.695 41.125 14.703 1 93.88 63 GLN B N 1
ATOM 1833 C CA . GLN B 1 63 ? -0.494 41.781 14.164 1 93.88 63 GLN B CA 1
ATOM 1834 C C . GLN B 1 63 ? 0.742 40.906 14.438 1 93.88 63 GLN B C 1
ATOM 1836 O O . GLN B 1 63 ? 1.792 41.438 14.812 1 93.88 63 GLN B O 1
ATOM 1841 N N . VAL B 1 64 ? 0.544 39.594 14.406 1 90.12 64 VAL B N 1
ATOM 1842 C CA . VAL B 1 64 ? 1.649 38.656 14.531 1 90.12 64 VAL B CA 1
ATOM 1843 C C . VAL B 1 64 ? 2.164 38.281 13.141 1 90.12 64 VAL B C 1
ATOM 1845 O O . VAL B 1 64 ? 1.384 37.875 12.266 1 90.12 64 VAL B O 1
ATOM 1848 N N . GLN B 1 65 ? 3.494 38.406 12.922 1 91.12 65 GLN B N 1
ATOM 1849 C CA . GLN B 1 65 ? 4.109 38.062 11.648 1 91.12 65 GLN B CA 1
ATOM 1850 C C . GLN B 1 65 ? 4.215 36.531 11.492 1 91.12 65 GLN B C 1
ATOM 1852 O O . GLN B 1 65 ? 4.488 35.812 12.461 1 91.12 65 GLN B O 1
ATOM 1857 N N . TYR B 1 66 ? 3.914 36.062 10.367 1 91.25 66 TYR B N 1
ATOM 1858 C CA . TYR B 1 66 ? 4.074 34.656 10 1 91.25 66 TYR B CA 1
ATOM 1859 C C . TYR B 1 66 ? 4.715 34.531 8.625 1 91.25 66 TYR B C 1
ATOM 1861 O O . TYR B 1 66 ? 4.727 35.5 7.844 1 91.25 66 TYR B O 1
ATOM 1869 N N . ASP B 1 67 ? 5.426 33.406 8.398 1 91 67 ASP B N 1
ATOM 1870 C CA . ASP B 1 67 ? 6.145 33.125 7.156 1 91 67 ASP B CA 1
ATOM 1871 C C . ASP B 1 67 ? 5.719 31.797 6.555 1 91 67 ASP B C 1
ATOM 1873 O O . ASP B 1 67 ? 6.086 30.734 7.059 1 91 67 ASP B O 1
ATOM 1877 N N . SER B 1 68 ? 4.945 31.859 5.438 1 89.62 68 SER B N 1
ATOM 1878 C CA . SER B 1 68 ? 4.492 30.656 4.754 1 89.62 68 SER B CA 1
ATOM 1879 C C . SER B 1 68 ? 5.652 29.938 4.07 1 89.62 68 SER B C 1
ATOM 1881 O O . SER B 1 68 ? 5.52 28.781 3.66 1 89.62 68 SER B O 1
ATOM 1883 N N . ASN B 1 69 ? 6.797 30.562 3.982 1 89 69 ASN B N 1
ATOM 1884 C CA . ASN B 1 69 ? 8.008 29.969 3.414 1 89 69 ASN B CA 1
ATOM 1885 C C . ASN B 1 69 ? 9.109 29.828 4.465 1 89 69 ASN B C 1
ATOM 1887 O O . ASN B 1 69 ? 10.281 30.062 4.176 1 89 69 ASN B O 1
ATOM 1891 N N . ASN B 1 70 ? 8.688 29.625 5.691 1 90.5 70 ASN B N 1
ATOM 1892 C CA . ASN B 1 70 ? 9.648 29.406 6.77 1 90.5 70 ASN B CA 1
ATOM 1893 C C . ASN B 1 70 ? 10.586 28.234 6.457 1 90.5 70 ASN B C 1
ATOM 1895 O O . ASN B 1 70 ? 10.211 27.078 6.602 1 90.5 70 ASN B O 1
ATOM 1899 N N . ALA B 1 71 ? 11.82 28.531 6.016 1 88.81 71 ALA B N 1
ATOM 1900 C CA . ALA B 1 71 ? 12.789 27.547 5.531 1 88.81 71 ALA B CA 1
ATOM 1901 C C . ALA B 1 71 ? 13.141 26.531 6.617 1 88.81 71 ALA B C 1
ATOM 1903 O O . ALA B 1 71 ? 13.383 25.359 6.328 1 88.81 71 ALA B O 1
ATOM 1904 N N . LEU B 1 72 ? 13.172 26.984 7.855 1 91.44 72 LEU B N 1
ATOM 1905 C CA . LEU B 1 72 ? 13.484 26.078 8.961 1 91.44 72 LEU B CA 1
ATOM 1906 C C . LEU B 1 72 ? 12.445 24.969 9.07 1 91.44 72 LEU B C 1
ATOM 1908 O O . LEU B 1 72 ? 12.797 23.797 9.219 1 91.44 72 LEU B O 1
ATOM 1912 N N . MET B 1 73 ? 11.141 25.344 9.008 1 90.81 73 MET B N 1
ATOM 1913 C CA . MET B 1 73 ? 10.055 24.375 9.125 1 90.81 73 MET B CA 1
ATOM 1914 C C . MET B 1 73 ? 9.992 23.469 7.895 1 90.81 73 MET B C 1
ATOM 1916 O O . MET B 1 73 ? 9.766 22.266 8.016 1 90.81 73 MET B O 1
ATOM 1920 N N . ILE B 1 74 ? 10.219 24.062 6.695 1 89.88 74 ILE B N 1
ATOM 1921 C CA . ILE B 1 74 ? 10.219 23.297 5.449 1 89.88 74 ILE B CA 1
ATOM 1922 C C . ILE B 1 74 ? 11.336 22.25 5.477 1 89.88 74 ILE B C 1
ATOM 1924 O O . ILE B 1 74 ? 11.094 21.078 5.223 1 89.88 74 ILE B O 1
ATOM 1928 N N . ASN B 1 75 ? 12.508 22.625 5.855 1 88.44 75 ASN B N 1
ATOM 1929 C CA . ASN B 1 75 ? 13.648 21.719 5.898 1 88.44 75 ASN B CA 1
ATOM 1930 C C . ASN B 1 75 ? 13.453 20.625 6.949 1 88.44 75 ASN B C 1
ATOM 1932 O O . ASN B 1 75 ? 13.773 19.469 6.707 1 88.44 75 ASN B O 1
ATOM 1936 N N . LYS B 1 76 ? 13.008 21.016 8.078 1 90.12 76 LYS B N 1
ATOM 1937 C CA . LYS B 1 76 ? 12.781 20.047 9.141 1 90.12 76 LYS B CA 1
ATOM 1938 C C . LYS B 1 76 ? 11.742 19 8.719 1 90.12 76 LYS B C 1
ATOM 1940 O O . LYS B 1 76 ? 11.922 17.812 8.969 1 90.12 76 LYS B O 1
ATOM 1945 N N . GLY B 1 77 ? 10.555 19.5 8.078 1 90.12 77 GLY B N 1
ATOM 1946 C CA . GLY B 1 77 ? 9.531 18.578 7.602 1 90.12 77 GLY B CA 1
ATOM 1947 C C . GLY B 1 77 ? 10.062 17.562 6.613 1 90.12 77 GLY B C 1
ATOM 1948 O O . GLY B 1 77 ? 9.812 16.359 6.754 1 90.12 77 GLY B O 1
ATOM 1949 N N . SER B 1 78 ? 10.836 17.984 5.66 1 85.44 78 SER B N 1
ATOM 1950 C CA . SER B 1 78 ? 11.391 17.094 4.645 1 85.44 78 SER B CA 1
ATOM 1951 C C . SER B 1 78 ? 12.398 16.125 5.25 1 85.44 78 SER B C 1
ATOM 1953 O O . SER B 1 78 ? 12.375 14.93 4.934 1 85.44 78 SER B O 1
ATOM 1955 N N . LYS B 1 79 ? 13.281 16.594 6.102 1 86.06 79 LYS B N 1
ATOM 1956 C CA . LYS B 1 79 ? 14.305 15.766 6.734 1 86.06 79 LYS B CA 1
ATOM 1957 C C . LYS B 1 79 ? 13.672 14.672 7.586 1 86.06 79 LYS B C 1
ATOM 1959 O O . LYS B 1 79 ? 14.117 13.523 7.562 1 86.06 79 LYS B O 1
ATOM 1964 N N . ASP B 1 80 ? 12.68 15.023 8.359 1 88.25 80 ASP B N 1
ATOM 1965 C CA . ASP B 1 80 ? 12.031 14.031 9.211 1 88.25 80 ASP B CA 1
ATOM 1966 C C . ASP B 1 80 ? 11.312 12.977 8.367 1 88.25 80 ASP B C 1
ATOM 1968 O O . ASP B 1 80 ? 11.336 11.789 8.703 1 88.25 80 ASP B O 1
ATOM 1972 N N . ALA B 1 81 ? 10.609 13.406 7.234 1 86.94 81 ALA B N 1
ATOM 1973 C CA . ALA B 1 81 ? 9.945 12.445 6.348 1 86.94 81 ALA B CA 1
ATOM 1974 C C . ALA B 1 81 ? 10.953 11.477 5.738 1 86.94 81 ALA B C 1
ATOM 1976 O O . ALA B 1 81 ? 10.664 10.289 5.582 1 86.94 81 ALA B O 1
ATOM 1977 N N . GLN B 1 82 ? 12.125 11.938 5.406 1 80 82 GLN B N 1
ATOM 1978 C CA . GLN B 1 82 ? 13.18 11.133 4.785 1 80 82 GLN B CA 1
ATOM 1979 C C . GLN B 1 82 ? 13.578 9.969 5.68 1 80 82 GLN B C 1
ATOM 1981 O O . GLN B 1 82 ? 13.984 8.914 5.188 1 80 82 GLN B O 1
ATOM 1986 N N . LYS B 1 83 ? 13.406 10.141 6.945 1 84.56 83 LYS B N 1
ATOM 1987 C CA . LYS B 1 83 ? 13.773 9.102 7.898 1 84.56 83 LYS B CA 1
ATOM 1988 C C . LYS B 1 83 ? 12.914 7.852 7.711 1 84.56 83 LYS B C 1
ATOM 1990 O O . LYS B 1 83 ? 13.359 6.738 8.008 1 84.56 83 LYS B O 1
ATOM 1995 N N . TRP B 1 84 ? 11.727 8.086 7.23 1 82.81 84 TRP B N 1
ATOM 1996 C CA . TRP B 1 84 ? 10.789 6.965 7.289 1 82.81 84 TRP B CA 1
ATOM 1997 C C . TRP B 1 84 ? 10.25 6.633 5.898 1 82.81 84 TRP B C 1
ATOM 1999 O O . TRP B 1 84 ? 9.492 5.676 5.734 1 82.81 84 TRP B O 1
ATOM 2009 N N . CYS B 1 85 ? 10.656 7.414 4.883 1 75.44 85 CYS B N 1
ATOM 2010 C CA . CYS B 1 85 ? 10.07 7.281 3.553 1 75.44 85 CYS B CA 1
ATOM 2011 C C . CYS B 1 85 ? 10.445 5.941 2.928 1 75.44 85 CYS B C 1
ATOM 2013 O O . CYS B 1 85 ? 9.867 5.543 1.915 1 75.44 85 CYS B O 1
ATOM 2015 N N . HIS B 1 86 ? 11.344 5.184 3.516 1 69 86 HIS B N 1
ATOM 2016 C CA . HIS B 1 86 ? 11.766 3.883 3.004 1 69 86 HIS B CA 1
ATOM 2017 C C . HIS B 1 86 ? 10.984 2.75 3.668 1 69 86 HIS B C 1
ATOM 2019 O O . HIS B 1 86 ? 11.078 1.597 3.244 1 69 86 HIS B O 1
ATOM 2025 N N . LEU B 1 87 ? 10.242 3.078 4.711 1 68.75 87 LEU B N 1
ATOM 2026 C CA . LEU B 1 87 ? 9.555 2.051 5.484 1 68.75 87 LEU B CA 1
ATOM 2027 C C . LEU B 1 87 ? 8.383 1.474 4.695 1 68.75 87 LEU B C 1
ATOM 2029 O O . LEU B 1 87 ? 7.691 2.201 3.977 1 68.75 87 LEU B O 1
ATOM 2033 N N . PRO B 1 88 ? 8.227 0.093 4.875 1 67.38 88 PRO B N 1
ATOM 2034 C CA . PRO B 1 88 ? 6.965 -0.451 4.359 1 67.38 88 PRO B CA 1
ATOM 2035 C C . PRO B 1 88 ? 5.738 0.228 4.961 1 67.38 88 PRO B C 1
ATOM 2037 O O . PRO B 1 88 ? 5.797 0.741 6.082 1 67.38 88 PRO B O 1
ATOM 2040 N N . TRP B 1 89 ? 4.719 0.184 4.332 1 71.19 89 TRP B N 1
ATOM 2041 C CA . TRP B 1 89 ? 3.523 0.951 4.668 1 71.19 89 TRP B CA 1
ATOM 2042 C C . TRP B 1 89 ? 3.08 0.662 6.102 1 71.19 89 TRP B C 1
ATOM 2044 O O . TRP B 1 89 ? 2.838 1.586 6.879 1 71.19 89 TRP B O 1
ATOM 2054 N N . ALA B 1 90 ? 3.027 -0.631 6.438 1 69.56 90 ALA B N 1
ATOM 2055 C CA . ALA B 1 90 ? 2.547 -0.996 7.77 1 69.56 90 ALA B CA 1
ATOM 2056 C C . ALA B 1 90 ? 3.434 -0.399 8.859 1 69.56 90 ALA B C 1
ATOM 2058 O O . ALA B 1 90 ? 2.936 0.129 9.852 1 69.56 90 ALA B O 1
ATOM 2059 N N . GLU B 1 91 ? 4.711 -0.406 8.664 1 77.06 91 GLU B N 1
ATOM 2060 C CA . GLU B 1 91 ? 5.656 0.16 9.625 1 77.06 91 GLU B CA 1
ATOM 2061 C C . GLU B 1 91 ? 5.602 1.685 9.617 1 77.06 91 GLU B C 1
ATOM 2063 O O . GLU B 1 91 ? 5.68 2.318 10.672 1 77.06 91 GLU B O 1
ATOM 2068 N N . LEU B 1 92 ? 5.469 2.223 8.406 1 82.44 92 LEU B N 1
ATOM 2069 C CA . LEU B 1 92 ? 5.367 3.672 8.281 1 82.44 92 LEU B CA 1
ATOM 2070 C C . LEU B 1 92 ? 4.141 4.199 9.016 1 82.44 92 LEU B C 1
ATOM 2072 O O . LEU B 1 92 ? 4.242 5.148 9.797 1 82.44 92 LEU B O 1
ATOM 2076 N N . VAL B 1 93 ? 3.006 3.496 8.789 1 84.06 93 VAL B N 1
ATOM 2077 C CA . VAL B 1 93 ? 1.76 3.951 9.391 1 84.06 93 VAL B CA 1
ATOM 2078 C C . VAL B 1 93 ? 1.863 3.861 10.914 1 84.06 93 VAL B C 1
ATOM 2080 O O . VAL B 1 93 ? 1.46 4.785 11.625 1 84.06 93 VAL B O 1
ATOM 2083 N N . GLU B 1 94 ? 2.441 2.799 11.414 1 85.62 94 GLU B N 1
ATOM 2084 C CA . GLU B 1 94 ? 2.645 2.67 12.859 1 85.62 94 GLU B CA 1
ATOM 2085 C C . GLU B 1 94 ? 3.527 3.793 13.391 1 85.62 94 GLU B C 1
ATOM 2087 O O . GLU B 1 94 ? 3.232 4.375 14.438 1 85.62 94 GLU B O 1
ATOM 2092 N N . THR B 1 95 ? 4.566 4.105 12.703 1 89.44 95 THR B N 1
ATOM 2093 C CA . THR B 1 95 ? 5.48 5.18 13.07 1 89.44 95 THR B CA 1
ATOM 2094 C C . THR B 1 95 ? 4.758 6.523 13.094 1 89.44 95 THR B C 1
ATOM 2096 O O . THR B 1 95 ? 4.895 7.293 14.047 1 89.44 95 THR B O 1
ATOM 2099 N N . LEU B 1 96 ? 3.943 6.781 12.055 1 92.81 96 LEU B N 1
ATOM 2100 C CA . LEU B 1 96 ? 3.236 8.055 11.922 1 92.81 96 LEU B CA 1
ATOM 2101 C C . LEU B 1 96 ? 2.17 8.188 13.008 1 92.81 96 LEU B C 1
ATOM 2103 O O . LEU B 1 96 ? 1.973 9.281 13.555 1 92.81 96 LEU B O 1
ATOM 2107 N N . VAL B 1 97 ? 1.489 7.07 13.383 1 93.06 97 VAL B N 1
ATOM 2108 C CA . VAL B 1 97 ? 0.515 7.109 14.469 1 93.06 97 VAL B CA 1
ATOM 2109 C C . VAL B 1 97 ? 1.199 7.543 15.766 1 93.06 97 VAL B C 1
ATOM 2111 O O . VAL B 1 97 ? 0.729 8.461 16.438 1 93.06 97 VAL B O 1
ATOM 2114 N N . ASN B 1 98 ? 2.32 6.957 16.031 1 93.56 98 ASN B N 1
ATOM 2115 C CA . ASN B 1 98 ? 3.051 7.246 17.25 1 93.56 98 ASN B CA 1
ATOM 2116 C C . ASN B 1 98 ? 3.627 8.664 17.234 1 93.56 98 ASN B C 1
ATOM 2118 O O . ASN B 1 98 ? 3.717 9.312 18.281 1 93.56 98 ASN B O 1
ATOM 2122 N N . TRP B 1 99 ? 3.988 9.102 16.078 1 92.06 99 TRP B N 1
ATOM 2123 C CA . TRP B 1 99 ? 4.586 10.422 15.891 1 92.06 99 TRP B CA 1
ATOM 2124 C C . TRP B 1 99 ? 3.539 11.523 16.062 1 92.06 99 TRP B C 1
ATOM 2126 O O . TRP B 1 99 ? 3.822 12.57 16.641 1 92.06 99 TRP B O 1
ATOM 2136 N N . VAL B 1 100 ? 2.311 11.289 15.594 1 94.25 100 VAL B N 1
ATOM 2137 C CA . VAL B 1 100 ? 1.255 12.297 15.562 1 94.25 100 VAL B CA 1
ATOM 2138 C C . VAL B 1 100 ? 0.542 12.344 16.906 1 94.25 100 VAL B C 1
ATOM 2140 O O . VAL B 1 100 ? 0.036 13.391 17.328 1 94.25 100 VAL B O 1
ATOM 2143 N N . GLU B 1 101 ? 0.551 11.281 17.688 1 94.44 101 GLU B N 1
ATOM 2144 C CA . GLU B 1 101 ? -0.28 11.133 18.891 1 94.44 101 GLU B CA 1
ATOM 2145 C C . GLU B 1 101 ? 0.015 12.227 19.906 1 94.44 101 GLU B C 1
ATOM 2147 O O . GLU B 1 101 ? -0.904 12.859 20.422 1 94.44 101 GLU B O 1
ATOM 2152 N N . PRO B 1 102 ? 1.255 12.523 20.219 1 94.62 102 PRO B N 1
ATOM 2153 C CA . PRO B 1 102 ? 1.499 13.57 21.219 1 94.62 102 PRO B CA 1
ATOM 2154 C C . PRO B 1 102 ? 0.999 14.938 20.766 1 94.62 102 PRO B C 1
ATOM 2156 O O . PRO B 1 102 ? 0.575 15.75 21.594 1 94.62 102 PRO B O 1
ATOM 2159 N N . TYR B 1 103 ? 1.071 15.266 19.516 1 94.06 103 TYR B N 1
ATOM 2160 C CA . TYR B 1 103 ? 0.582 16.547 19.016 1 94.06 103 TYR B CA 1
ATOM 2161 C C . TYR B 1 103 ? -0.939 16.609 19.078 1 94.06 103 TYR B C 1
ATOM 2163 O O . TYR B 1 103 ? -1.512 17.672 19.344 1 94.06 103 TYR B O 1
ATOM 2171 N N . GLU B 1 104 ? -1.601 15.453 18.812 1 96.25 104 GLU B N 1
ATOM 2172 C CA . GLU B 1 104 ? -3.053 15.406 18.953 1 96.25 104 GLU B CA 1
ATOM 2173 C C . GLU B 1 104 ? -3.477 15.734 20.375 1 96.25 104 GLU B C 1
ATOM 2175 O O . GLU B 1 104 ? -4.371 16.562 20.594 1 96.25 104 GLU B O 1
ATOM 2180 N N . LYS B 1 105 ? -2.811 15.172 21.375 1 94.69 105 LYS B N 1
ATOM 2181 C CA . LYS B 1 105 ? -3.115 15.43 22.766 1 94.69 105 LYS B CA 1
ATOM 2182 C C . LYS B 1 105 ? -2.818 16.875 23.141 1 94.69 105 LYS B C 1
ATOM 2184 O O . LYS B 1 105 ? -3.621 17.531 23.812 1 94.69 105 LYS B O 1
ATOM 2189 N N . LYS B 1 106 ? -1.701 17.391 22.688 1 95.25 106 LYS B N 1
ATOM 2190 C CA . LYS B 1 106 ? -1.28 18.75 22.969 1 95.25 106 LYS B CA 1
ATOM 2191 C C . LYS B 1 106 ? -2.301 19.766 22.453 1 95.25 106 LYS B C 1
ATOM 2193 O O . LYS B 1 106 ? -2.719 20.672 23.188 1 95.25 106 LYS B O 1
ATOM 2198 N N . TYR B 1 107 ? -2.734 19.625 21.219 1 96 107 TYR B N 1
ATOM 2199 C CA . TYR B 1 107 ? -3.611 20.609 20.609 1 96 107 TYR B CA 1
ATOM 2200 C C . TYR B 1 107 ? -5.02 20.516 21.188 1 96 107 TYR B C 1
ATOM 2202 O O . TYR B 1 107 ? -5.719 21.531 21.297 1 96 107 TYR B O 1
ATOM 2210 N N . ARG B 1 108 ? -5.41 19.297 21.625 1 96.31 108 ARG B N 1
ATOM 2211 C CA . ARG B 1 108 ? -6.68 19.172 22.344 1 96.31 108 ARG B CA 1
ATOM 2212 C C . ARG B 1 108 ? -6.625 19.891 23.672 1 96.31 108 ARG B C 1
ATOM 2214 O O . ARG B 1 108 ? -7.578 20.578 24.062 1 96.31 108 ARG B O 1
ATOM 2221 N N . CYS B 1 109 ? -5.512 19.781 24.344 1 95.06 109 CYS B N 1
ATOM 2222 C CA . CYS B 1 109 ? -5.324 20.516 25.594 1 95.06 109 CYS B CA 1
ATOM 2223 C C . CYS B 1 109 ? -5.348 22.016 25.375 1 95.06 109 CYS B C 1
ATOM 2225 O O . CYS B 1 109 ? -5.988 22.75 26.125 1 95.06 109 CYS B O 1
ATOM 2227 N N . TRP B 1 110 ? -4.637 22.484 24.312 1 94.56 110 TRP B N 1
ATOM 2228 C CA . TRP B 1 110 ? -4.641 23.906 23.969 1 94.56 110 TRP B CA 1
ATOM 2229 C C . TRP B 1 110 ? -6.062 24.422 23.75 1 94.56 110 TRP B C 1
ATOM 2231 O O . TRP B 1 110 ? -6.414 25.516 24.203 1 94.56 110 TRP B O 1
ATOM 2241 N N . ALA B 1 111 ? -6.848 23.594 23.078 1 95.12 111 ALA B N 1
ATOM 2242 C CA . ALA B 1 111 ? -8.227 23.984 22.797 1 95.12 111 ALA B CA 1
ATOM 2243 C C . ALA B 1 111 ? -9.047 24.078 24.078 1 95.12 111 ALA B C 1
ATOM 2245 O O . ALA B 1 111 ? -9.852 24.984 24.25 1 95.12 111 ALA B O 1
ATOM 2246 N N . ASP B 1 112 ? -8.828 23.172 25.031 1 94.38 112 ASP B N 1
ATOM 2247 C CA . ASP B 1 112 ? -9.539 23.141 26.297 1 94.38 112 ASP B CA 1
ATOM 2248 C C . ASP B 1 112 ? -9.172 24.344 27.172 1 94.38 112 ASP B C 1
ATOM 2250 O O . ASP B 1 112 ? -10 24.844 27.922 1 94.38 112 ASP B O 1
ATOM 2254 N N . GLU B 1 113 ? -8.008 24.828 27.031 1 92.94 113 GLU B N 1
ATOM 2255 C CA . GLU B 1 113 ? -7.488 25.891 27.875 1 92.94 113 GLU B CA 1
ATOM 2256 C C . GLU B 1 113 ? -7.75 27.266 27.25 1 92.94 113 GLU B C 1
ATOM 2258 O O . GLU B 1 113 ? -7.609 28.297 27.922 1 92.94 113 GLU B O 1
ATOM 2263 N N . ALA B 1 114 ? -8.086 27.172 25.906 1 92.62 114 ALA B N 1
ATOM 2264 C CA . ALA B 1 114 ? -8.219 28.438 25.172 1 92.62 114 ALA B CA 1
ATOM 2265 C C . ALA B 1 114 ? -9.273 29.344 25.812 1 92.62 114 ALA B C 1
ATOM 2267 O O . ALA B 1 114 ? -10.375 28.891 26.141 1 92.62 114 ALA B O 1
ATOM 2268 N N . ARG B 1 115 ? -8.984 30.594 26.078 1 92 115 ARG B N 1
ATOM 2269 C CA . ARG B 1 115 ? -9.898 31.594 26.609 1 92 115 ARG B CA 1
ATOM 2270 C C . ARG B 1 115 ? -10.242 32.656 25.562 1 92 115 ARG B C 1
ATOM 2272 O O . ARG B 1 115 ? -11.266 33.312 25.656 1 92 115 ARG B O 1
ATOM 2279 N N . ILE B 1 116 ? -9.391 32.812 24.609 1 91.69 116 ILE B N 1
ATOM 2280 C CA . ILE B 1 116 ? -9.617 33.656 23.438 1 91.69 116 ILE B CA 1
ATOM 2281 C C . ILE B 1 116 ? -9.375 32.875 22.172 1 91.69 116 ILE B C 1
ATOM 2283 O O . ILE B 1 116 ? -8.727 31.828 22.203 1 91.69 116 ILE B O 1
ATOM 2287 N N . GLU B 1 117 ? -9.875 33.344 21 1 94.12 117 GLU B N 1
ATOM 2288 C CA . GLU B 1 117 ? -9.68 32.688 19.703 1 94.12 117 GLU B CA 1
ATOM 2289 C C . GLU B 1 117 ? -10.008 31.203 19.781 1 94.12 117 GLU B C 1
ATOM 2291 O O . GLU B 1 117 ? -9.258 30.375 19.266 1 94.12 117 GLU B O 1
ATOM 2296 N N . THR B 1 118 ? -11.039 30.906 20.531 1 95.25 118 THR B N 1
ATOM 2297 C CA . THR B 1 118 ? -11.438 29.516 20.797 1 95.25 118 THR B CA 1
ATOM 2298 C C . THR B 1 118 ? -11.703 28.766 19.484 1 95.25 118 THR B C 1
ATOM 2300 O O . THR B 1 118 ? -11.414 27.578 19.391 1 95.25 118 THR B O 1
ATOM 2303 N N . ASP B 1 119 ? -12.188 29.5 18.5 1 95.88 119 ASP B N 1
ATOM 2304 C CA . ASP B 1 119 ? -12.469 28.859 17.219 1 95.88 119 ASP B CA 1
ATOM 2305 C C . ASP B 1 119 ? -11.18 28.438 16.531 1 95.88 119 ASP B C 1
ATOM 2307 O O . ASP B 1 119 ? -11.125 27.375 15.914 1 95.88 119 ASP B O 1
ATOM 2311 N N . THR B 1 120 ? -10.172 29.297 16.641 1 96.25 120 THR B N 1
ATOM 2312 C CA . THR B 1 120 ? -8.883 28.984 16.031 1 96.25 120 THR B CA 1
ATOM 2313 C C . THR B 1 120 ? -8.25 27.781 16.734 1 96.25 120 THR B C 1
ATOM 2315 O O . THR B 1 120 ? -7.711 26.891 16.062 1 96.25 120 THR B O 1
ATOM 2318 N N . PHE B 1 121 ? -8.312 27.75 18.031 1 96.25 121 PHE B N 1
ATOM 2319 C CA . PHE B 1 121 ? -7.766 26.625 18.766 1 96.25 121 PHE B CA 1
ATOM 2320 C C . PHE B 1 121 ? -8.539 25.344 18.453 1 96.25 121 PHE B C 1
ATOM 2322 O O . PHE B 1 121 ? -7.953 24.266 18.359 1 96.25 121 PHE B O 1
ATOM 2329 N N . ARG B 1 122 ? -9.828 25.469 18.281 1 97.06 122 ARG B N 1
ATOM 2330 C CA . ARG B 1 122 ? -10.625 24.312 17.891 1 97.06 122 ARG B CA 1
ATOM 2331 C C . ARG B 1 122 ? -10.219 23.797 16.516 1 97.06 122 ARG B C 1
ATOM 2333 O O . ARG B 1 122 ? -10.109 22.594 16.312 1 97.06 122 ARG B O 1
ATOM 2340 N N . LEU B 1 123 ? -10 24.672 15.562 1 97.25 123 LEU B N 1
ATOM 2341 C CA . LEU B 1 123 ? -9.516 24.328 14.234 1 97.25 123 LEU B CA 1
ATOM 2342 C C . LEU B 1 123 ? -8.203 23.547 14.312 1 97.25 123 LEU B C 1
ATOM 2344 O O . LEU B 1 123 ? -8.055 22.5 13.68 1 97.25 123 LEU B O 1
ATOM 2348 N N . ILE B 1 124 ? -7.266 24.094 15.125 1 97.25 124 ILE B N 1
ATOM 2349 C CA . ILE B 1 124 ? -5.945 23.5 15.289 1 97.25 124 ILE B CA 1
ATOM 2350 C C . ILE B 1 124 ? -6.09 22.094 15.891 1 97.25 124 ILE B C 1
ATOM 2352 O O . ILE B 1 124 ? -5.469 21.141 15.406 1 97.25 124 ILE B O 1
ATOM 2356 N N . ALA B 1 125 ? -6.93 21.969 16.875 1 97.5 125 ALA B N 1
ATOM 2357 C CA . ALA B 1 125 ? -7.145 20.672 17.516 1 97.5 125 ALA B CA 1
ATOM 2358 C C . ALA B 1 125 ? -7.836 19.703 16.562 1 97.5 125 ALA B C 1
ATOM 2360 O O . ALA B 1 125 ? -7.438 18.547 16.453 1 97.5 125 ALA B O 1
ATOM 2361 N N . ASP B 1 126 ? -8.82 20.172 15.844 1 97.88 126 ASP B N 1
ATOM 2362 C CA . ASP B 1 126 ? -9.617 19.312 14.961 1 97.88 126 ASP B CA 1
ATOM 2363 C C . ASP B 1 126 ? -8.758 18.766 13.82 1 97.88 126 ASP B C 1
ATOM 2365 O O . ASP B 1 126 ? -8.914 17.609 13.422 1 97.88 126 ASP B O 1
ATOM 2369 N N . HIS B 1 127 ? -7.867 19.578 13.219 1 97.5 127 HIS B N 1
ATOM 2370 C CA . HIS B 1 127 ? -7.066 19.078 12.117 1 97.5 127 HIS B CA 1
ATOM 2371 C C . HIS B 1 127 ? -6.117 17.969 12.578 1 97.5 127 HIS B C 1
ATOM 2373 O O . HIS B 1 127 ? -5.926 16.969 11.875 1 97.5 127 HIS B O 1
ATOM 2379 N N . GLU B 1 128 ? -5.512 18.188 13.789 1 97.38 128 GLU B N 1
ATOM 2380 C CA . GLU B 1 128 ? -4.582 17.188 14.289 1 97.38 128 GLU B CA 1
ATOM 2381 C C . GLU B 1 128 ? -5.305 15.883 14.641 1 97.38 128 GLU B C 1
ATOM 2383 O O . GLU B 1 128 ? -4.777 14.797 14.422 1 97.38 128 GLU B O 1
ATOM 2388 N N . THR B 1 129 ? -6.531 16.047 15.195 1 97.69 129 THR B N 1
ATOM 2389 C CA . THR B 1 129 ? -7.348 14.875 15.461 1 97.69 129 THR B CA 1
ATOM 2390 C C . THR B 1 129 ? -7.664 14.133 14.164 1 97.69 129 THR B C 1
ATOM 2392 O O . THR B 1 129 ? -7.605 12.906 14.109 1 97.69 129 THR B O 1
ATOM 2395 N N . ALA B 1 130 ? -8.031 14.828 13.102 1 96.88 130 ALA B N 1
ATOM 2396 C CA . ALA B 1 130 ? -8.312 14.203 11.812 1 96.88 130 ALA B CA 1
ATOM 2397 C C . ALA B 1 130 ? -7.102 13.43 11.297 1 96.88 130 ALA B C 1
ATOM 2399 O O . ALA B 1 130 ? -7.242 12.305 10.805 1 96.88 130 ALA B O 1
ATOM 2400 N N . ILE B 1 131 ? -5.852 13.984 11.375 1 96.12 131 ILE B N 1
ATOM 2401 C CA . ILE B 1 131 ? -4.625 13.344 10.914 1 96.12 131 ILE B CA 1
ATOM 2402 C C . ILE B 1 131 ? -4.355 12.094 11.75 1 96.12 131 ILE B C 1
ATOM 2404 O O . ILE B 1 131 ? -4.055 11.031 11.211 1 96.12 131 ILE B O 1
ATOM 2408 N N . TYR B 1 132 ? -4.543 12.188 13.047 1 96.69 132 TYR B N 1
ATOM 2409 C CA . TYR B 1 132 ? -4.32 11.07 13.953 1 96.69 132 TYR B CA 1
ATOM 2410 C C . TYR B 1 132 ? -5.277 9.922 13.648 1 96.69 132 TYR B C 1
ATOM 2412 O O . TYR B 1 132 ? -4.852 8.773 13.516 1 96.69 132 TYR B O 1
ATOM 2420 N N . GLU B 1 133 ? -6.531 10.258 13.555 1 95.62 133 GLU B N 1
ATOM 2421 C CA . GLU B 1 133 ? -7.543 9.242 13.297 1 95.62 133 GLU B CA 1
ATOM 2422 C C . GLU B 1 133 ? -7.359 8.625 11.906 1 95.62 133 GLU B C 1
ATOM 2424 O O . GLU B 1 133 ? -7.637 7.445 11.703 1 95.62 133 GLU B O 1
ATOM 2429 N N . CYS B 1 134 ? -6.941 9.422 10.945 1 92.38 134 CYS B N 1
ATOM 2430 C CA . CYS B 1 134 ? -6.621 8.914 9.617 1 92.38 134 CYS B CA 1
ATOM 2431 C C . CYS B 1 134 ? -5.582 7.801 9.695 1 92.38 134 CYS B C 1
ATOM 2433 O O . CYS B 1 134 ? -5.793 6.707 9.172 1 92.38 134 CYS B O 1
ATOM 2435 N N . PHE B 1 135 ? -4.469 8.109 10.383 1 91.06 135 PHE B N 1
ATOM 2436 C CA . PHE B 1 135 ? -3.393 7.125 10.445 1 91.06 135 PHE B CA 1
ATOM 2437 C C . PHE B 1 135 ? -3.805 5.918 11.273 1 91.06 135 PHE B C 1
ATOM 2439 O O . PHE B 1 135 ? -3.4 4.789 10.984 1 91.06 135 PHE B O 1
ATOM 2446 N N . LYS B 1 136 ? -4.664 6.105 12.312 1 89.69 136 LYS B N 1
ATOM 2447 C CA . LYS B 1 136 ? -5.191 4.969 13.062 1 89.69 136 LYS B CA 1
ATOM 2448 C C . LYS B 1 136 ? -6.027 4.059 12.164 1 89.69 136 LYS B C 1
ATOM 2450 O O . LYS B 1 136 ? -5.961 2.834 12.281 1 89.69 136 LYS B O 1
ATOM 2455 N N . ALA B 1 137 ? -6.82 4.684 11.336 1 82.81 137 ALA B N 1
ATOM 2456 C CA . ALA B 1 137 ? -7.605 3.902 10.383 1 82.81 137 ALA B CA 1
ATOM 2457 C C . ALA B 1 137 ? -6.703 3.133 9.43 1 82.81 137 ALA B C 1
ATOM 2459 O O . ALA B 1 137 ? -6.887 1.932 9.219 1 82.81 137 ALA B O 1
ATOM 2460 N N . GLU B 1 138 ? -5.676 3.807 8.836 1 79.19 138 GLU B N 1
ATOM 2461 C CA . GLU B 1 138 ? -4.73 3.168 7.926 1 79.19 138 GLU B CA 1
ATOM 2462 C C . GLU B 1 138 ? -4.031 1.987 8.594 1 79.19 138 GLU B C 1
ATOM 2464 O O . GLU B 1 138 ? -3.721 0.992 7.934 1 79.19 138 GLU B O 1
ATOM 2469 N N . LYS B 1 139 ? -3.799 2.164 9.859 1 79.12 139 LYS B N 1
ATOM 2470 C CA . LYS B 1 139 ? -3.098 1.13 10.609 1 79.12 139 LYS B CA 1
ATOM 2471 C C . LYS B 1 139 ? -3.889 -0.175 10.625 1 79.12 139 LYS B C 1
ATOM 2473 O O . LYS B 1 139 ? -3.305 -1.261 10.602 1 79.12 139 LYS B O 1
ATOM 2478 N N . VAL B 1 140 ? -5.141 -0.02 10.641 1 71.88 140 VAL B N 1
ATOM 2479 C CA . VAL B 1 140 ? -5.949 -1.231 10.711 1 71.88 140 VAL B CA 1
ATOM 2480 C C . VAL B 1 140 ? -6.508 -1.566 9.336 1 71.88 140 VAL B C 1
ATOM 2482 O O . VAL B 1 140 ? -7.449 -2.352 9.211 1 71.88 140 VAL B O 1
ATOM 2485 N N . GLY B 1 141 ? -6.043 -0.893 8.352 1 65.69 141 GLY B N 1
ATOM 2486 C CA . GLY B 1 141 ? -6.355 -1.272 6.984 1 65.69 141 GLY B CA 1
ATOM 2487 C C . GLY B 1 141 ? -7.586 -0.577 6.434 1 65.69 141 GLY B C 1
ATOM 2488 O O . GLY B 1 141 ? -8.117 -0.971 5.395 1 65.69 141 GLY B O 1
ATOM 2489 N N . ILE B 1 142 ? -8.109 0.341 7.219 1 65 142 ILE B N 1
ATOM 2490 C CA . ILE B 1 142 ? -9.227 1.153 6.746 1 65 142 ILE B CA 1
ATOM 2491 C C . ILE B 1 142 ? -8.703 2.479 6.195 1 65 142 ILE B C 1
ATOM 2493 O O . ILE B 1 142 ? -7.809 3.092 6.785 1 65 142 ILE B O 1
ATOM 2497 N N . SER B 1 143 ? -9.211 2.809 5.047 1 72.44 143 SER B N 1
ATOM 2498 C CA . SER B 1 143 ? -8.758 4.07 4.469 1 72.44 143 SER B CA 1
ATOM 2499 C C . SER B 1 143 ? -9.039 5.238 5.406 1 72.44 143 SER B C 1
ATOM 2501 O O . SER B 1 143 ? -10.188 5.48 5.781 1 72.44 143 SER B O 1
ATOM 2503 N N . GLY B 1 144 ? -8.031 5.91 5.699 1 82.12 144 GLY B N 1
ATOM 2504 C CA . GLY B 1 144 ? -8.172 7.07 6.562 1 82.12 144 GLY B CA 1
ATOM 2505 C C . GLY B 1 144 ? -8.516 8.336 5.801 1 82.12 144 GLY B C 1
ATOM 2506 O O . GLY B 1 144 ? -8.914 9.344 6.402 1 82.12 144 GLY B O 1
ATOM 2507 N N . GLU B 1 145 ? -8.453 8.297 4.547 1 82.75 145 GLU B N 1
ATOM 2508 C CA . GLU B 1 145 ? -8.617 9.508 3.74 1 82.75 145 GLU B CA 1
ATOM 2509 C C . GLU B 1 145 ? -10 10.125 3.941 1 82.75 145 GLU B C 1
ATOM 2511 O O . GLU B 1 145 ? -10.148 11.344 3.918 1 82.75 145 GLU B O 1
ATOM 2516 N N . THR B 1 146 ? -10.953 9.297 4.117 1 83.38 146 THR B N 1
ATOM 2517 C CA . THR B 1 146 ? -12.312 9.789 4.289 1 83.38 146 THR B CA 1
ATOM 2518 C C . THR B 1 146 ? -12.414 10.711 5.504 1 83.38 146 THR B C 1
ATOM 2520 O O . THR B 1 146 ? -13.172 11.68 5.496 1 83.38 146 THR B O 1
ATOM 2523 N N . ILE B 1 147 ? -11.727 10.484 6.555 1 91.31 147 ILE B N 1
ATOM 2524 C CA . ILE B 1 147 ? -11.711 11.297 7.762 1 91.31 147 ILE B CA 1
ATOM 2525 C C . ILE B 1 147 ? -11.141 12.68 7.441 1 91.31 147 ILE B C 1
ATOM 2527 O O . ILE B 1 147 ? -11.672 13.695 7.887 1 91.31 147 ILE B O 1
ATOM 2531 N N . LEU B 1 148 ? -10.07 12.703 6.633 1 92.44 148 LEU B N 1
ATOM 2532 C CA . LEU B 1 148 ? -9.453 13.961 6.219 1 92.44 148 LEU B CA 1
ATOM 2533 C C . LEU B 1 148 ? -10.398 14.773 5.352 1 92.44 148 LEU B C 1
ATOM 2535 O O . LEU B 1 148 ? -10.508 15.992 5.52 1 92.44 148 LEU B O 1
ATOM 2539 N N . LEU B 1 149 ? -11.055 14.086 4.523 1 88.56 149 LEU B N 1
ATOM 2540 C CA . LEU B 1 149 ? -11.992 14.758 3.627 1 88.56 149 LEU B CA 1
ATOM 2541 C C . LEU B 1 149 ? -13.156 15.359 4.406 1 88.56 149 LEU B C 1
ATOM 2543 O O . LEU B 1 149 ? -13.664 16.422 4.051 1 88.56 149 LEU B O 1
ATOM 2547 N N . GLU B 1 150 ? -13.555 14.711 5.441 1 92.88 150 GLU B N 1
ATOM 2548 C CA . GLU B 1 150 ? -14.602 15.266 6.297 1 92.88 150 GLU B CA 1
ATOM 2549 C C . GLU B 1 150 ? -14.141 16.547 6.977 1 92.88 150 GLU B C 1
ATOM 2551 O O . GLU B 1 150 ? -14.898 17.516 7.082 1 92.88 150 GLU B O 1
ATOM 2556 N N . PHE B 1 151 ? -12.93 16.516 7.414 1 97.19 151 PHE B N 1
ATOM 2557 C CA . PHE B 1 151 ? -12.352 17.734 7.98 1 97.19 151 PHE B CA 1
ATOM 2558 C C . PHE B 1 151 ? -12.359 18.859 6.957 1 97.19 151 PHE B C 1
ATOM 2560 O O . PHE B 1 151 ? -12.742 19.984 7.27 1 97.19 151 PHE B O 1
ATOM 2567 N N . ILE B 1 152 ? -11.906 18.594 5.766 1 93.19 152 ILE B N 1
ATOM 2568 C CA . ILE B 1 152 ? -11.812 19.594 4.711 1 93.19 152 ILE B CA 1
ATOM 2569 C C . ILE B 1 152 ? -13.203 20.156 4.398 1 93.19 152 ILE B C 1
ATOM 2571 O O . ILE B 1 152 ? -13.383 21.375 4.301 1 93.19 152 ILE B O 1
ATOM 2575 N N . ARG B 1 153 ? -14.133 19.281 4.348 1 92.44 153 ARG B N 1
ATOM 2576 C CA . ARG B 1 153 ? -15.492 19.719 4.051 1 92.44 153 ARG B CA 1
ATOM 2577 C C . ARG B 1 153 ? -16.031 20.625 5.148 1 92.44 153 ARG B C 1
ATOM 2579 O O . ARG B 1 153 ? -16.734 21.594 4.863 1 92.44 153 ARG B O 1
ATOM 2586 N N . LYS B 1 154 ? -15.734 20.328 6.328 1 95.69 154 LYS B N 1
ATOM 2587 C CA . LYS B 1 154 ? -16.203 21.094 7.488 1 95.69 154 LYS B CA 1
ATOM 2588 C C . LYS B 1 154 ? -15.625 22.5 7.504 1 95.69 154 LYS B C 1
ATOM 2590 O O . LYS B 1 154 ? -16.312 23.453 7.879 1 95.69 154 LYS B O 1
ATOM 2595 N N . TYR B 1 155 ? -14.383 22.594 7.047 1 95.75 155 TYR B N 1
ATOM 2596 C CA . TYR B 1 155 ? -13.688 23.844 7.332 1 95.75 155 TYR B CA 1
ATOM 2597 C C . TYR B 1 155 ? -13.438 24.641 6.055 1 95.75 155 TYR B C 1
ATOM 2599 O O . TYR B 1 155 ? -13.133 25.828 6.105 1 95.75 155 TYR B O 1
ATOM 2607 N N . GLU B 1 156 ? -13.5 23.938 4.934 1 91.5 156 GLU B N 1
ATOM 2608 C CA . GLU B 1 156 ? -13.281 24.656 3.688 1 91.5 156 GLU B CA 1
ATOM 2609 C C . GLU B 1 156 ? -14.32 25.766 3.502 1 91.5 156 GLU B C 1
ATOM 2611 O O . GLU B 1 156 ? -15.516 25.531 3.652 1 91.5 156 GLU B O 1
ATOM 2616 N N . PRO B 1 157 ? -13.867 26.922 3.332 1 82.69 157 PRO B N 1
ATOM 2617 C CA . PRO B 1 157 ? -14.836 28 3.109 1 82.69 157 PRO B CA 1
ATOM 2618 C C . PRO B 1 157 ? -15.734 27.734 1.902 1 82.69 157 PRO B C 1
ATOM 2620 O O . PRO B 1 157 ? -15.273 27.203 0.891 1 82.69 157 PRO B O 1
ATOM 2623 N N . LYS B 1 158 ? -17.094 27.719 2.016 1 72.62 158 LYS B N 1
ATOM 2624 C CA . LYS B 1 158 ? -18.062 27.516 0.944 1 72.62 158 LYS B CA 1
ATOM 2625 C C . LYS B 1 158 ? -17.969 28.625 -0.104 1 72.62 158 LYS B C 1
ATOM 2627 O O . LYS B 1 158 ? -17.734 29.781 0.232 1 72.62 158 LYS B O 1
ATOM 2632 N N . ARG B 1 159 ? -17.641 28.172 -1.401 1 54.69 159 ARG B N 1
ATOM 2633 C CA . ARG B 1 159 ? -17.703 29.156 -2.475 1 54.69 159 ARG B CA 1
ATOM 2634 C C . ARG B 1 159 ? -19.078 29.828 -2.504 1 54.69 159 ARG B C 1
ATOM 2636 O O . ARG B 1 159 ? -20.109 29.156 -2.396 1 54.69 159 ARG B O 1
ATOM 2643 N N . SER B 1 160 ? -19.109 30.922 -1.988 1 37.69 160 SER B N 1
ATOM 2644 C CA . SER B 1 160 ? -20.312 31.703 -2.289 1 37.69 160 SER B CA 1
ATOM 2645 C C . SER B 1 160 ? -20.703 31.562 -3.752 1 37.69 160 SER B C 1
ATOM 2647 O O . SER B 1 160 ? -19.891 31.781 -4.652 1 37.69 160 SER B O 1
ATOM 2649 N N . SER B 1 161 ? -21.422 30.484 -4.105 1 33.69 161 SER B N 1
ATOM 2650 C CA . SER B 1 161 ? -22.109 30.797 -5.355 1 33.69 161 SER B CA 1
ATOM 2651 C C . SER B 1 161 ? -22.719 32.188 -5.316 1 33.69 161 SER B C 1
ATOM 2653 O O . SER B 1 161 ? -23.156 32.656 -4.262 1 33.69 161 SER B O 1
#

Organism: Shewanella halifaxensis (strain HAW-EB4) (NCBI:txid458817)

Solvent-accessible surface area (backbone atoms only — not comparable to full-atom values): 16596 Å² total; per-residue (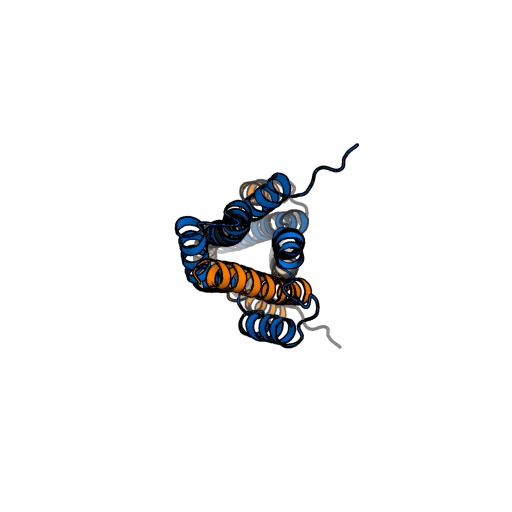Å²): 112,71,63,58,54,50,52,51,49,51,52,52,49,42,48,47,22,44,17,43,30,29,21,32,47,40,34,50,75,60,29,58,69,61,61,51,51,57,50,32,26,52,48,53,26,46,52,25,49,52,52,36,62,68,44,45,63,60,34,54,78,68,71,47,89,80,63,94,75,42,60,69,35,35,50,50,15,35,56,58,31,62,74,45,48,80,46,33,63,69,57,34,32,51,50,50,33,64,64,40,45,63,56,30,56,50,31,43,50,49,32,72,66,42,86,62,65,47,67,57,32,42,52,55,18,49,54,38,42,30,54,38,51,17,32,52,29,46,61,73,39,37,80,19,52,64,50,44,51,51,51,44,63,74,65,50,79,75,75,77,122,113,72,64,58,54,52,52,50,49,52,51,52,50,42,48,47,22,44,16,44,30,30,21,31,46,41,35,49,74,59,30,59,70,60,62,50,52,56,52,32,26,53,48,52,26,46,51,25,49,52,51,35,60,67,44,43,62,60,35,54,78,68,72,47,90,80,63,93,75,42,60,68,35,35,49,50,15,35,55,59,33,62,74,44,46,80,46,31,64,69,56,34,32,51,51,50,34,64,64,39,44,61,56,30,54,50,30,45,49,50,31,72,67,44,86,63,67,47,68,57,32,42,52,56,18,50,55,40,43,31,54,37,51,15,31,53,30,46,61,72,42,36,81,19,52,63,48,44,50,50,51,46,64,73,64,50,78,75,76,78,121

Secondary structure (DSSP, 8-state):
-HHHHHHHHHHHHHHHHHHHHHHHHHHHHH----THHHHHHHHHHHHHHHHHHHHHHHHHHTT----TT-HHHHHHHHHHHHTTTTS-HHHHHHHHHHHHHHHHHHHHHHHHH-SSSHHHHHHHHHHHHHHHHHHHHHHTTS--HHHHHHHHHHHSPP---/-HHHHHHHHHHHHHHHHHHHHHHHHHHHHH----THHHHHHHHHHHHHHHHHHHHHHHHHHTT----TT-HHHHHHHHHHHHTTTTS-HHHHHHHHHHHHHHHHHHHHHHHHH-SSSHHHHHHHHHHHHHHHHHHHHHHTTS--HHHHHHHHHHHSPP---

Radius of gyration: 26.84 Å; Cα contacts (8 Å, |Δi|>4): 381; chains: 2; bounding box: 46×89×56 Å

pLDDT: mean 85.7, std 13.41, range [33.25, 97.88]

Foldseek 3Di:
DVVVVVVVVVVVVVVVVVVVVVVVVCCVVPVPPDPLVVVVVVLLVVLVVLLVVVCVVVCVVVVHDDDPPPVVVVVVVVVVCVVPVPPDQLVSLVVQLVVLVVVLVVLVVCLVPDPPPNVSSVSSNQSSVLSNQQSVCVNVPHHSSVSSVVSCVVRPDDPPD/DVVVVVVVVVVVVVVVVVVVVVVVVCCVVPVPPDPLVVVVVV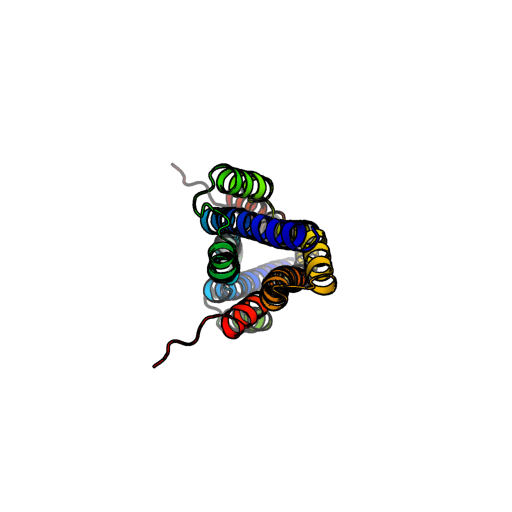LLVVLVVLLVVVCVVVCVVVPHDDDPPPVVVVVVVVVVCVVPVPPDQLVSLVVQLVVLVVVLVVLVVCLVPDPPPNVSSVSSNQSSVLSNQQSVCVNVPHHSSVSSVVSCVVRPDDPPD

Sequence (322 aa):
MENTTMIERISKAYDGEIYGISFFSYFDKNYQLTASSKTLWETLIQVETLTADLIEPTLNSHQVQYDSNNALMINKGSKDAQKWCHLPWAELVETLVNWVEPYEKKYRCWADEARIETDTFRLIADHETAIYECFKAEKVGISGETILLEFIRKYEPKRSSMENTTMIERISKAYDGEIYGISFFSYFDKNYQLTASSKTLWETLIQVETLTADLIEPTLNSHQVQYDSNNALMINKGSKDAQKWCHLPWAELVETLVNWVEPYEKKYRCWADEARIETDTFRLIADHETAIYECFKAEKVGISGETILLEFIRKYEPKRSS

Nearest PDB structures (foldseek):
  3g6b-assembly1_B  TM=2.698E-01  e=5.128E+00  Thermotoga maritima
  3ja6-assembly1_I  TM=2.284E-01  e=8.828E+00  Escherichia coli
  3g6b-assembly1_B  TM=2.700E-01  e=4.814E+00  Thermotoga maritima
  3ja6-assembly1_I  TM=2.284E-01  e=8.762E+00  Escherichia coli